Protein AF-A0A350R773-F1 (afdb_monomer)

Sequence (294 aa):
MKHREFITSISIDFSLDSTKKAGEILLEQAKRDWAERRTIIGNWVVLDQAIDDEVEHSIAGKIRTLSRATYFKLIHPVTYAVSNFLASTSMVLGMSSILFLMAPYFALEFRSLVMRSTNSFLPSAEYIVAPATTQEKEIAPEDHFRIRIPEINVDAQVIANVDASDPESYEPALQKGIAHAKGSGFPSDLDGAIPDYNSNKTMFLFAHSTDASWNVSTYNAIFYSLKDLEVGNTVEIVFWGESHWYSVKETKIVAADDVSLLQPQTEKEQVILQTCWPPGTTWKRLLVVAEKAE

Secondary structure (DSSP, 8-state):
--SHHHHHHHHHHHHHHHHHHHHHHHHHHHHHHHHHHHTT----HHHHHHHHHHHHHHHHHHHHHHHHHHIIIIIHHHHHHHHHHHHHHHHHHHHHHHHHHHHHHHHHHHHHHHHHHHHHHS------------------GGGSEEEEEGGGTEEEEEEEEE-TT-HHHHHHHHHHSEEEETT----GGGTTTSTTTTT--EEEEE--S--SSS-TTTS--TTGGGGG--TT-EEEEEETTEEEEEEEEEEEEEETT--GGGS---SS-EEEEEEEESTT--SEEEEEEEEEP-

Nearest PDB structures (foldseek):
  4g1j-assembly1_A  TM=7.321E-01  e=2.228E-12  Streptococcus agalactiae serogroup V
  2xwg-assembly3_C  TM=6.777E-01  e=5.540E-12  Actinomyces oris
  2xwg-assembly1_A  TM=6.448E-01  e=9.004E-12  Actinomyces oris
  3g66-assembly2_B  TM=6.773E-01  e=1.866E-11  Streptococcus pneumoniae
  7cg9-assembly1_A  TM=6.280E-01  e=3.885E-10  Lacticaseibacillus rhamnosus

Mean predicted aligned error: 16.85 Å

Structure (mmCIF, N/CA/C/O backbone):
data_AF-A0A350R773-F1
#
_entry.id   AF-A0A350R773-F1
#
loop_
_atom_site.group_PDB
_atom_site.id
_atom_site.type_symbol
_atom_site.label_atom_id
_atom_site.label_alt_id
_atom_site.label_comp_id
_atom_site.label_asym_id
_atom_site.label_entity_id
_atom_site.label_seq_id
_atom_site.pdbx_PDB_ins_code
_atom_site.Cartn_x
_atom_site.Cartn_y
_atom_site.Cartn_z
_atom_site.occupancy
_atom_site.B_iso_or_equiv
_atom_site.auth_seq_id
_atom_site.auth_comp_id
_atom_site.auth_asym_id
_atom_site.auth_atom_id
_atom_site.pdbx_PDB_model_num
ATOM 1 N N . MET A 1 1 ? 13.684 4.734 -39.473 1.00 40.41 1 MET A N 1
ATOM 2 C CA . MET A 1 1 ? 14.511 3.947 -40.419 1.00 40.41 1 MET A CA 1
ATOM 3 C C . MET A 1 1 ? 15.048 4.737 -41.633 1.00 40.41 1 MET A C 1
ATOM 5 O O . MET A 1 1 ? 15.678 4.117 -42.466 1.00 40.41 1 MET A O 1
ATOM 9 N N . LYS A 1 2 ? 14.895 6.076 -41.739 1.00 42.97 2 LYS A N 1
ATOM 10 C CA . LYS A 1 2 ? 15.327 6.854 -42.933 1.00 42.97 2 LYS A CA 1
ATOM 11 C C . LYS A 1 2 ? 16.528 7.807 -42.756 1.00 42.97 2 LYS A C 1
ATOM 13 O O . LYS A 1 2 ? 16.985 8.375 -43.734 1.00 42.97 2 LYS A O 1
ATOM 18 N N . HIS A 1 3 ? 17.079 7.974 -41.549 1.00 34.50 3 HIS A N 1
ATOM 19 C CA . HIS A 1 3 ? 18.180 8.933 -41.318 1.00 34.50 3 HIS A CA 1
ATOM 20 C C . HIS A 1 3 ? 19.597 8.340 -41.417 1.00 34.50 3 HIS A C 1
ATOM 22 O O . HIS A 1 3 ? 20.538 9.080 -41.690 1.00 34.50 3 HIS A O 1
ATOM 28 N N . ARG A 1 4 ? 19.769 7.018 -41.243 1.00 36.34 4 ARG A N 1
ATOM 29 C CA . ARG A 1 4 ? 21.087 6.356 -41.351 1.00 36.34 4 ARG A CA 1
ATOM 30 C C . ARG A 1 4 ? 21.563 6.189 -42.798 1.00 36.34 4 ARG A C 1
ATOM 32 O O . ARG A 1 4 ? 22.763 6.183 -43.034 1.00 36.34 4 ARG A O 1
ATOM 39 N N . GLU A 1 5 ? 20.658 6.111 -43.770 1.00 40.34 5 GLU A N 1
ATOM 40 C CA . GLU A 1 5 ? 21.043 5.986 -45.185 1.00 40.34 5 GLU A CA 1
ATOM 41 C C . GLU A 1 5 ? 21.537 7.318 -45.772 1.00 40.34 5 GLU A C 1
ATOM 43 O O . GLU A 1 5 ? 22.435 7.331 -46.608 1.00 40.34 5 GLU A O 1
ATOM 48 N N . PHE A 1 6 ? 21.044 8.450 -45.259 1.00 35.41 6 PHE A N 1
ATOM 49 C CA . PHE A 1 6 ? 21.320 9.766 -45.835 1.00 35.41 6 PHE A CA 1
ATOM 50 C C . PHE A 1 6 ? 22.771 10.232 -45.614 1.00 35.41 6 PHE A C 1
ATOM 52 O O . PHE A 1 6 ? 23.447 10.622 -46.561 1.00 35.41 6 PHE A O 1
ATOM 59 N N . ILE A 1 7 ? 23.306 10.115 -44.393 1.00 38.94 7 ILE A N 1
ATOM 60 C CA . ILE A 1 7 ? 24.675 10.579 -44.078 1.00 38.94 7 ILE A CA 1
ATOM 61 C C . ILE A 1 7 ? 25.738 9.673 -44.721 1.00 38.94 7 ILE A C 1
ATOM 63 O O . ILE A 1 7 ? 26.771 10.148 -45.200 1.00 38.94 7 ILE A O 1
ATOM 67 N N . THR A 1 8 ? 25.458 8.370 -44.787 1.00 41.19 8 THR A N 1
ATOM 68 C CA . THR A 1 8 ? 26.335 7.390 -45.439 1.00 41.19 8 THR A CA 1
ATOM 69 C C . THR A 1 8 ? 26.364 7.607 -46.955 1.00 41.19 8 THR A C 1
ATOM 71 O O . THR A 1 8 ? 27.433 7.547 -47.548 1.00 41.19 8 THR A O 1
ATOM 74 N N . SER A 1 9 ? 25.228 7.954 -47.578 1.00 40.75 9 SER A N 1
ATOM 75 C CA . SER A 1 9 ? 25.177 8.257 -49.019 1.00 40.75 9 SER A CA 1
ATOM 76 C C . SER A 1 9 ? 25.971 9.514 -49.398 1.00 40.75 9 SER A C 1
ATOM 78 O O . SER A 1 9 ? 26.791 9.464 -50.308 1.00 40.75 9 SER A O 1
ATOM 80 N N . ILE A 1 10 ? 25.840 10.602 -48.627 1.00 38.12 10 ILE A N 1
ATOM 81 C CA . ILE A 1 10 ? 26.500 11.887 -48.919 1.00 38.12 10 ILE A CA 1
ATOM 82 C C . ILE A 1 10 ? 28.029 11.784 -48.823 1.00 38.12 10 ILE A C 1
ATOM 84 O O . ILE A 1 10 ? 28.756 12.364 -49.629 1.00 38.12 10 ILE A O 1
ATOM 88 N N . SER A 1 11 ? 28.533 11.043 -47.834 1.00 41.88 11 SER A N 1
ATOM 89 C CA . SER A 1 11 ? 29.977 10.876 -47.628 1.00 41.88 11 SER A CA 1
ATOM 90 C C . SER A 1 11 ? 30.619 9.944 -48.663 1.00 41.88 11 SER A C 1
ATOM 92 O O . SER A 1 11 ? 31.758 10.178 -49.074 1.00 41.88 11 SER A O 1
ATOM 94 N N . ILE A 1 12 ? 29.880 8.934 -49.133 1.00 43.50 12 ILE A N 1
ATOM 95 C CA . ILE A 1 12 ? 30.305 8.048 -50.224 1.00 43.50 12 ILE A CA 1
ATOM 96 C C . ILE A 1 12 ? 30.310 8.799 -51.566 1.00 43.50 12 ILE A C 1
ATOM 98 O O . ILE A 1 12 ? 31.288 8.689 -52.311 1.00 43.50 12 ILE A O 1
ATOM 102 N N . ASP A 1 13 ? 29.290 9.617 -51.844 1.00 42.56 13 ASP A N 1
ATOM 103 C CA . ASP A 1 13 ? 29.177 10.374 -53.099 1.00 42.56 13 ASP A CA 1
ATOM 104 C C . ASP A 1 13 ? 30.304 11.404 -53.273 1.00 42.56 13 ASP A C 1
ATOM 106 O O . ASP A 1 13 ? 30.911 11.484 -54.342 1.00 42.56 13 ASP A O 1
ATOM 110 N N . PHE A 1 14 ? 30.674 12.133 -52.215 1.00 41.72 14 PHE A N 1
ATOM 111 C CA . PHE A 1 14 ? 31.756 13.126 -52.284 1.00 41.72 14 PHE A CA 1
ATOM 112 C C . PHE A 1 14 ? 33.142 12.493 -52.546 1.00 41.72 14 PHE A C 1
ATOM 114 O O . PHE A 1 14 ? 33.995 13.047 -53.250 1.00 41.72 14 PHE A O 1
ATOM 121 N N . SER A 1 15 ? 33.384 11.296 -52.003 1.00 48.69 15 SER A N 1
ATOM 122 C CA . SER A 1 15 ? 34.645 10.570 -52.204 1.00 48.69 15 SER A CA 1
ATOM 123 C C . SER A 1 15 ? 34.7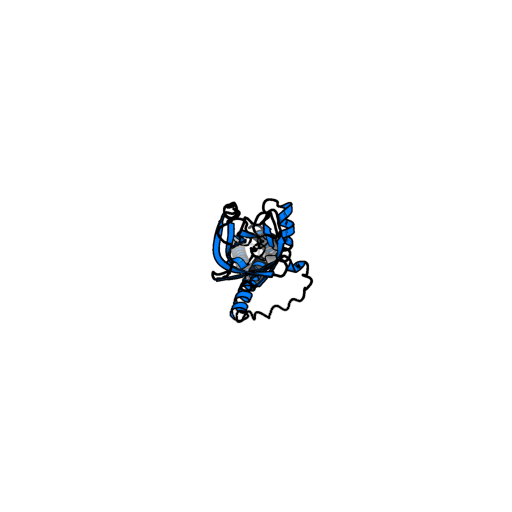25 9.898 -53.583 1.00 48.69 15 SER A C 1
ATOM 125 O O . SER A 1 15 ? 35.797 9.856 -54.196 1.00 48.69 15 SER A O 1
ATOM 127 N N . LEU A 1 16 ? 33.599 9.415 -54.111 1.00 47.62 16 LEU A N 1
ATOM 128 C CA . LEU A 1 16 ? 33.519 8.897 -55.478 1.00 47.62 16 LEU A CA 1
ATOM 129 C C . LEU A 1 16 ? 33.725 10.004 -56.516 1.00 47.62 16 LEU A C 1
ATOM 131 O O . LEU A 1 16 ? 34.439 9.786 -57.492 1.00 47.62 16 LEU A O 1
ATOM 135 N N . ASP A 1 17 ? 33.177 11.198 -56.288 1.00 51.19 17 ASP A N 1
ATOM 136 C CA . ASP A 1 17 ? 33.313 12.324 -57.218 1.00 51.19 17 ASP A CA 1
ATOM 137 C C . ASP A 1 17 ? 34.765 12.825 -57.316 1.00 51.19 17 ASP A C 1
ATOM 139 O O . ASP A 1 17 ? 35.315 12.991 -58.406 1.00 51.19 17 ASP A O 1
ATOM 143 N N . SER A 1 18 ? 35.456 12.952 -56.180 1.00 53.31 18 SER A N 1
ATOM 144 C CA . SER A 1 18 ? 36.872 13.354 -56.152 1.00 53.31 18 SER A CA 1
ATOM 145 C C . SER A 1 18 ? 37.811 12.324 -56.795 1.00 53.31 18 SER A C 1
ATOM 147 O O . SER A 1 18 ? 38.741 12.697 -57.516 1.00 53.31 18 SER A O 1
ATOM 149 N N . THR A 1 19 ? 37.561 11.027 -56.598 1.00 53.84 19 THR A N 1
ATOM 150 C CA . THR A 1 19 ? 38.359 9.957 -57.227 1.00 53.84 19 THR A CA 1
ATOM 151 C C . THR A 1 19 ? 38.072 9.811 -58.719 1.00 53.84 19 THR A C 1
ATOM 153 O O . THR A 1 19 ? 39.001 9.588 -59.499 1.00 53.84 19 THR A O 1
ATOM 156 N N . LYS A 1 20 ? 36.819 10.007 -59.140 1.00 56.62 20 LYS A N 1
ATOM 157 C CA . LYS A 1 20 ? 36.434 10.050 -60.553 1.00 56.62 20 LYS A CA 1
ATOM 158 C C . LYS A 1 20 ? 37.099 11.226 -61.269 1.00 56.62 20 LYS A C 1
ATOM 160 O O . LYS A 1 20 ? 37.720 11.024 -62.308 1.00 56.62 20 LYS A O 1
ATOM 165 N N . LYS A 1 21 ? 37.091 12.410 -60.650 1.00 62.25 21 LYS A N 1
ATOM 166 C CA . LYS A 1 21 ? 37.745 13.617 -61.172 1.00 62.25 21 LYS A CA 1
ATOM 167 C C . LYS A 1 21 ? 39.266 13.465 -61.284 1.00 62.25 21 LYS A C 1
ATOM 169 O O . LYS A 1 21 ? 39.854 13.887 -62.274 1.00 62.25 21 LYS A O 1
ATOM 174 N N . ALA A 1 22 ? 39.911 12.808 -60.316 1.00 56.56 22 ALA A N 1
ATOM 175 C CA . ALA A 1 22 ? 41.338 12.482 -60.400 1.00 56.56 22 ALA A CA 1
ATOM 176 C C . ALA A 1 22 ? 41.647 11.470 -61.524 1.00 56.56 22 ALA A C 1
ATOM 178 O O . ALA A 1 22 ? 42.646 11.615 -62.228 1.00 56.56 22 ALA A O 1
ATOM 179 N N . GLY A 1 23 ? 40.777 10.474 -61.726 1.00 57.28 23 GLY A N 1
ATOM 180 C CA . GLY A 1 23 ? 40.882 9.518 -62.830 1.00 57.28 23 GLY A CA 1
ATOM 181 C C . GLY A 1 23 ? 40.717 10.169 -64.206 1.00 57.28 23 GLY A C 1
ATOM 182 O O . GLY A 1 23 ? 41.492 9.872 -65.112 1.00 57.28 23 GLY A O 1
ATOM 183 N N . GLU A 1 24 ? 39.767 11.095 -64.347 1.00 64.38 24 GLU A N 1
ATOM 184 C CA . GLU A 1 24 ? 39.548 11.868 -65.578 1.00 64.38 24 GLU A CA 1
ATOM 185 C C . GLU A 1 24 ? 40.757 12.753 -65.917 1.00 64.38 24 GLU A C 1
ATOM 187 O O . GLU A 1 24 ? 41.192 12.776 -67.065 1.00 64.38 24 GLU A O 1
ATOM 192 N N . ILE A 1 25 ? 41.375 13.406 -64.925 1.00 67.25 25 ILE A N 1
ATOM 193 C CA . ILE A 1 25 ? 42.585 14.222 -65.138 1.00 67.25 25 ILE A CA 1
ATOM 194 C C . ILE A 1 25 ? 43.756 13.367 -65.639 1.00 67.25 25 ILE A C 1
ATOM 196 O O . ILE A 1 25 ? 44.439 13.759 -66.585 1.00 67.25 25 ILE A O 1
ATOM 200 N N . LEU A 1 26 ? 43.981 12.196 -65.036 1.00 59.31 26 LEU A N 1
ATOM 201 C CA . LEU A 1 26 ? 45.055 11.285 -65.442 1.00 59.31 26 LEU A CA 1
ATOM 202 C C . LEU A 1 26 ? 44.810 10.683 -66.829 1.00 59.31 26 LEU A C 1
ATOM 204 O O . LEU A 1 26 ? 45.755 10.535 -67.601 1.00 59.31 26 LEU A O 1
ATOM 208 N N . LEU A 1 27 ? 43.554 10.375 -67.161 1.00 59.16 27 LEU A N 1
ATOM 209 C CA . LEU A 1 27 ? 43.170 9.894 -68.486 1.00 59.16 27 LEU A CA 1
ATOM 210 C C . LEU A 1 27 ? 43.405 10.969 -69.554 1.00 59.16 27 LEU A C 1
ATOM 212 O O . LEU A 1 27 ? 43.992 10.684 -70.594 1.00 59.16 27 LEU A O 1
ATOM 216 N N . GLU A 1 28 ? 43.012 12.213 -69.284 1.00 66.94 28 GLU A N 1
ATOM 217 C CA . GLU A 1 28 ? 43.247 13.333 -70.198 1.00 66.94 28 GLU A CA 1
ATOM 218 C C . GLU A 1 28 ? 44.736 13.670 -70.342 1.00 66.94 28 GLU A C 1
ATOM 220 O O . GLU A 1 28 ? 45.184 14.076 -71.412 1.00 66.94 28 GLU A O 1
ATOM 225 N N . GLN A 1 29 ? 45.538 13.461 -69.298 1.00 66.50 29 GLN A N 1
ATOM 226 C CA . GLN A 1 29 ? 46.987 13.634 -69.370 1.00 66.50 29 GLN A CA 1
ATOM 227 C C . GLN A 1 29 ? 47.659 12.515 -70.176 1.00 66.50 29 GLN A C 1
ATOM 229 O O . GLN A 1 29 ? 48.486 12.805 -71.035 1.00 66.50 29 GLN A O 1
ATOM 234 N N . ALA A 1 30 ? 47.225 11.265 -69.997 1.00 59.97 30 ALA A N 1
ATOM 235 C CA . ALA A 1 30 ? 47.687 10.140 -70.805 1.00 59.97 30 ALA A CA 1
ATOM 236 C C . ALA A 1 30 ? 47.327 10.307 -72.292 1.00 59.97 30 ALA A C 1
ATOM 238 O O . ALA A 1 30 ? 48.174 10.067 -73.147 1.00 59.97 30 ALA A O 1
ATOM 239 N N . LYS A 1 31 ? 46.111 10.780 -72.610 1.00 60.72 31 LYS A N 1
ATOM 240 C CA . LYS A 1 31 ? 45.693 11.088 -73.990 1.00 60.72 31 LYS A CA 1
ATOM 241 C C . LYS A 1 31 ? 46.549 12.186 -74.627 1.00 60.72 31 LYS A C 1
ATOM 243 O O . LYS A 1 31 ? 46.895 12.075 -75.801 1.00 60.72 31 LYS A O 1
ATOM 248 N N . ARG A 1 32 ? 46.914 13.226 -73.865 1.00 64.00 32 ARG A N 1
ATOM 249 C CA . ARG A 1 32 ? 47.799 14.307 -74.340 1.00 64.00 32 ARG A CA 1
ATOM 250 C C . ARG A 1 32 ? 49.217 13.810 -74.628 1.00 64.00 32 ARG A C 1
ATOM 252 O O . ARG A 1 32 ? 49.715 14.059 -75.723 1.00 64.00 32 ARG A O 1
ATOM 259 N N . ASP A 1 33 ? 49.814 13.049 -73.712 1.00 62.12 33 ASP A N 1
ATOM 260 C CA . ASP A 1 33 ? 51.155 12.471 -73.894 1.00 62.12 33 ASP A CA 1
ATOM 261 C C . ASP A 1 33 ? 51.209 11.504 -75.092 1.00 62.12 33 ASP A C 1
ATOM 263 O O . ASP A 1 33 ? 52.222 11.398 -75.789 1.00 62.12 33 ASP A O 1
ATOM 267 N N . TRP A 1 34 ? 50.108 10.796 -75.359 1.00 55.44 34 TRP A N 1
ATOM 268 C CA . TRP A 1 34 ? 49.991 9.899 -76.510 1.00 55.44 34 TRP A CA 1
ATOM 269 C C . TRP A 1 34 ? 49.808 10.663 -77.829 1.00 55.44 34 TRP A C 1
ATOM 271 O O . TRP A 1 34 ? 50.430 10.318 -78.833 1.00 55.44 34 TRP A O 1
ATOM 281 N N . ALA A 1 35 ? 49.023 11.745 -77.831 1.00 57.62 35 ALA A N 1
ATOM 282 C CA . ALA A 1 35 ? 48.864 12.625 -78.989 1.00 57.62 35 ALA A CA 1
ATOM 283 C C . ALA A 1 35 ? 50.181 13.323 -79.387 1.00 57.62 35 ALA A C 1
ATOM 285 O O . ALA A 1 35 ? 50.456 13.466 -80.578 1.00 57.62 35 ALA A O 1
ATOM 286 N N . GLU A 1 36 ? 51.031 13.685 -78.419 1.00 56.66 36 GLU A N 1
ATOM 287 C CA . GLU A 1 36 ? 52.382 14.208 -78.684 1.00 56.66 36 GLU A CA 1
ATOM 288 C C . GLU A 1 36 ? 53.316 13.171 -79.326 1.00 56.66 36 GLU A C 1
ATOM 290 O O . GLU A 1 36 ? 54.194 13.534 -80.104 1.00 56.66 36 GLU A O 1
ATOM 295 N N . ARG A 1 37 ? 53.121 11.872 -79.065 1.00 52.47 37 ARG A N 1
ATOM 296 C CA . ARG A 1 37 ? 53.905 10.800 -79.706 1.00 52.47 37 ARG A CA 1
ATOM 297 C C . ARG A 1 37 ? 53.446 10.483 -81.137 1.00 52.47 37 ARG A C 1
ATOM 299 O O . ARG A 1 37 ? 54.242 9.945 -81.908 1.00 52.47 37 ARG A O 1
ATOM 306 N N . ARG A 1 38 ? 52.213 10.850 -81.525 1.00 48.12 38 ARG A N 1
ATOM 307 C CA . ARG A 1 38 ? 51.661 10.652 -82.886 1.00 48.12 38 ARG A CA 1
ATOM 308 C C . ARG A 1 38 ? 52.278 11.560 -83.948 1.00 48.12 38 ARG A C 1
ATOM 310 O O . ARG A 1 38 ? 52.251 11.213 -85.125 1.00 48.12 38 ARG A O 1
ATOM 317 N N . THR A 1 39 ? 52.850 12.705 -83.579 1.00 48.62 39 THR A N 1
ATOM 318 C CA . THR A 1 39 ? 53.413 13.660 -84.554 1.00 48.62 39 THR A CA 1
ATOM 319 C C . THR A 1 39 ? 54.727 13.197 -85.193 1.00 48.62 39 THR A C 1
ATOM 321 O O . THR A 1 39 ? 55.209 13.858 -86.110 1.00 48.62 39 THR A O 1
ATOM 324 N N . ILE A 1 40 ? 55.295 12.057 -84.773 1.00 50.31 40 ILE A N 1
ATOM 325 C CA . ILE A 1 40 ? 56.621 11.602 -85.224 1.00 50.31 40 ILE A CA 1
ATOM 326 C C . ILE A 1 40 ? 56.574 10.468 -86.270 1.00 50.31 40 ILE A C 1
ATOM 328 O O . ILE A 1 40 ? 57.577 10.250 -86.945 1.00 50.31 40 ILE A O 1
ATOM 332 N N . ILE A 1 41 ? 55.457 9.763 -86.500 1.00 43.97 41 ILE A N 1
ATOM 333 C CA . ILE A 1 41 ? 55.452 8.622 -87.443 1.00 43.97 41 ILE A CA 1
ATOM 334 C C . ILE A 1 41 ? 54.160 8.586 -88.265 1.00 43.97 41 ILE A C 1
ATOM 336 O O . ILE A 1 41 ? 53.074 8.349 -87.747 1.00 43.97 41 ILE A O 1
ATOM 340 N N . GLY A 1 42 ? 54.285 8.827 -89.571 1.00 44.66 42 GLY A N 1
ATOM 341 C CA . GLY A 1 42 ? 53.170 8.814 -90.511 1.00 44.66 42 GLY A CA 1
ATOM 342 C C . GLY A 1 42 ? 52.751 7.407 -90.953 1.00 44.66 42 GLY A C 1
ATOM 343 O O . GLY A 1 42 ? 53.587 6.590 -91.331 1.00 44.66 42 GLY A O 1
ATOM 344 N N . ASN A 1 43 ? 51.428 7.232 -91.032 1.00 46.72 43 ASN A N 1
ATOM 345 C CA . ASN A 1 43 ? 50.681 6.275 -91.860 1.00 46.72 43 ASN A CA 1
ATOM 346 C C . ASN A 1 43 ? 50.460 4.835 -91.332 1.00 46.72 43 ASN A C 1
ATOM 348 O O . ASN A 1 43 ? 50.965 3.893 -91.928 1.00 46.72 43 ASN A O 1
ATOM 352 N N . TRP A 1 44 ? 49.604 4.659 -90.307 1.00 43.59 44 TRP A N 1
ATOM 353 C CA . TRP A 1 44 ? 48.931 3.382 -89.960 1.00 43.59 44 TRP A CA 1
ATOM 354 C C . TRP A 1 44 ? 47.587 3.606 -89.225 1.00 43.59 44 TRP A C 1
ATOM 356 O O . TRP A 1 44 ? 47.489 3.365 -88.034 1.00 43.59 44 TRP A O 1
ATOM 366 N N . VAL A 1 45 ? 46.519 4.043 -89.904 1.00 48.56 45 VAL A N 1
ATOM 367 C CA . VAL A 1 45 ? 45.238 4.406 -89.236 1.00 48.56 45 VAL A CA 1
ATOM 368 C C . VAL A 1 45 ? 44.460 3.203 -88.658 1.00 48.56 45 VAL A C 1
ATOM 370 O O . VAL A 1 45 ? 43.722 3.360 -87.695 1.00 48.56 45 VAL A O 1
ATOM 373 N N . VAL A 1 46 ? 44.628 1.987 -89.194 1.00 47.00 46 VAL A N 1
ATOM 374 C CA . VAL A 1 46 ? 43.831 0.809 -88.770 1.00 47.00 46 VAL A CA 1
ATOM 375 C C . VAL A 1 46 ? 44.491 0.009 -87.637 1.00 47.00 46 VAL A C 1
ATOM 377 O O . VAL A 1 46 ? 43.795 -0.589 -86.823 1.00 47.00 46 VAL A O 1
ATOM 380 N N . LEU A 1 47 ? 45.827 0.017 -87.547 1.00 43.34 47 LEU A N 1
ATOM 381 C CA . LEU A 1 47 ? 46.549 -0.614 -86.433 1.00 43.34 47 LEU A CA 1
ATOM 382 C C . LEU A 1 47 ? 46.448 0.239 -85.153 1.00 43.34 47 LEU A C 1
ATOM 384 O O . LEU A 1 47 ? 46.423 -0.304 -84.055 1.00 43.34 47 LEU A O 1
ATOM 388 N N . ASP A 1 48 ? 46.339 1.562 -85.318 1.00 46.97 48 ASP A N 1
ATOM 389 C CA . ASP A 1 48 ? 46.241 2.559 -84.243 1.00 46.97 48 ASP A CA 1
ATOM 390 C C . ASP A 1 48 ? 44.945 2.406 -83.437 1.00 46.97 48 ASP A C 1
ATOM 392 O O . ASP A 1 48 ? 44.963 2.435 -82.215 1.00 46.97 48 ASP A O 1
ATOM 396 N N . GLN A 1 49 ? 43.827 2.127 -84.114 1.00 52.50 49 GLN A N 1
ATOM 397 C CA . GLN A 1 49 ? 42.514 2.009 -83.476 1.00 52.50 49 GLN A CA 1
ATOM 398 C C . GLN A 1 49 ? 42.407 0.769 -82.570 1.00 52.50 49 GLN A C 1
ATOM 400 O O . GLN A 1 49 ? 41.859 0.843 -81.476 1.00 52.50 49 GLN A O 1
ATOM 405 N N . ALA A 1 50 ? 42.999 -0.356 -82.985 1.00 50.88 50 ALA A N 1
ATOM 406 C CA . ALA A 1 50 ? 43.034 -1.577 -82.178 1.00 50.88 50 ALA A CA 1
ATOM 407 C C . ALA A 1 50 ? 43.988 -1.466 -80.973 1.00 50.88 50 ALA A C 1
ATOM 409 O O . ALA A 1 50 ? 43.709 -2.024 -79.913 1.00 50.88 50 ALA A O 1
ATOM 410 N N . ILE A 1 51 ? 45.101 -0.738 -81.125 1.00 52.62 51 ILE A N 1
ATOM 411 C CA . ILE A 1 51 ? 46.066 -0.490 -80.045 1.00 52.62 51 ILE A CA 1
ATOM 412 C C . ILE A 1 51 ? 45.497 0.520 -79.040 1.00 52.62 51 ILE A C 1
ATOM 414 O O . ILE A 1 51 ? 45.626 0.298 -77.836 1.00 52.62 51 ILE A O 1
ATOM 418 N N . ASP A 1 52 ? 44.832 1.582 -79.507 1.00 56.84 52 ASP A N 1
ATOM 419 C CA . ASP A 1 52 ? 44.144 2.555 -78.651 1.00 56.84 52 ASP A CA 1
ATOM 420 C C . ASP A 1 52 ? 43.045 1.869 -77.816 1.00 56.84 52 ASP A C 1
ATOM 422 O O . ASP A 1 52 ? 43.004 2.064 -76.600 1.00 56.84 52 ASP A O 1
ATOM 426 N N . ASP A 1 53 ? 42.234 0.986 -78.414 1.00 60.03 53 ASP A N 1
ATOM 427 C CA . ASP A 1 53 ? 41.186 0.236 -77.702 1.00 60.03 53 ASP A CA 1
ATOM 428 C C . ASP A 1 53 ? 41.763 -0.735 -76.648 1.00 60.03 53 ASP A C 1
ATOM 430 O O . ASP A 1 53 ? 41.241 -0.845 -75.533 1.00 60.03 53 ASP A O 1
ATOM 434 N N . GLU A 1 54 ? 42.860 -1.437 -76.955 1.00 61.16 54 GLU A N 1
ATOM 435 C CA . GLU A 1 54 ? 43.517 -2.363 -76.019 1.00 61.16 54 GLU A CA 1
ATOM 436 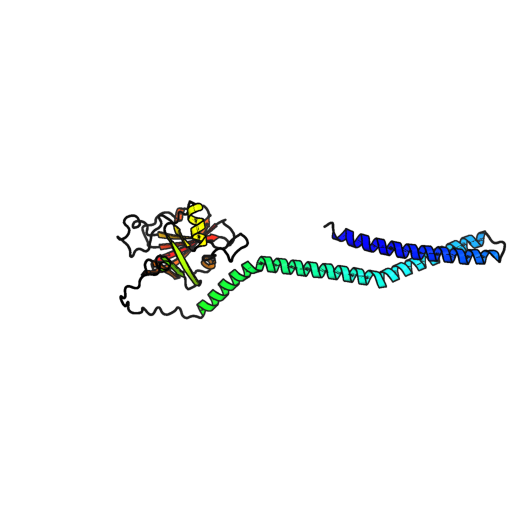C C . GLU A 1 54 ? 44.193 -1.616 -74.854 1.00 61.16 54 GLU A C 1
ATOM 438 O O . GLU A 1 54 ? 44.103 -2.025 -73.686 1.00 61.16 54 GLU A O 1
ATOM 443 N N . VAL A 1 55 ? 44.826 -0.479 -75.151 1.00 58.50 55 VAL A N 1
ATOM 444 C CA . VAL A 1 55 ? 45.441 0.406 -74.158 1.00 58.50 55 VAL A CA 1
ATOM 445 C C . VAL A 1 55 ? 44.368 1.047 -73.277 1.00 58.50 55 VAL A C 1
ATOM 447 O O . VAL A 1 55 ? 44.513 1.032 -72.051 1.00 58.50 55 VAL A O 1
ATOM 450 N N . GLU A 1 56 ? 43.265 1.534 -73.846 1.00 58.88 56 GLU A N 1
ATOM 451 C CA . GLU A 1 56 ? 42.155 2.122 -73.094 1.00 58.88 56 GLU A CA 1
ATOM 452 C C . GLU A 1 56 ? 41.464 1.074 -72.207 1.00 58.88 56 GLU A C 1
ATOM 454 O O . GLU A 1 56 ? 41.213 1.337 -71.026 1.00 58.88 56 GLU A O 1
ATOM 459 N N . HIS A 1 57 ? 41.261 -0.155 -72.698 1.00 65.19 57 HIS A N 1
ATOM 460 C CA . HIS A 1 57 ? 40.705 -1.252 -71.899 1.00 65.19 57 HIS A CA 1
ATOM 461 C C . HIS A 1 57 ? 41.633 -1.668 -70.743 1.00 65.19 57 HIS A C 1
ATOM 463 O O . HIS A 1 57 ? 41.178 -1.893 -69.615 1.00 65.19 57 HIS A O 1
ATOM 469 N N . SER A 1 58 ? 42.947 -1.717 -70.984 1.00 67.62 58 SER A N 1
ATOM 470 C CA . SER A 1 58 ? 43.967 -2.034 -69.974 1.00 67.62 58 SER A CA 1
ATOM 471 C C . SER A 1 58 ? 44.086 -0.944 -68.905 1.00 67.62 58 SER A C 1
ATOM 473 O O . SER A 1 58 ? 44.132 -1.236 -67.703 1.00 67.62 58 SER A O 1
ATOM 475 N N . ILE A 1 59 ? 44.071 0.326 -69.318 1.00 58.25 59 ILE A N 1
ATOM 476 C CA . ILE A 1 59 ? 44.087 1.483 -68.418 1.00 58.25 59 ILE A CA 1
ATOM 477 C C . ILE A 1 59 ? 42.791 1.530 -67.604 1.00 58.25 59 ILE A C 1
ATOM 479 O O . ILE A 1 59 ? 42.852 1.642 -66.379 1.00 58.25 59 ILE A O 1
ATOM 483 N N . ALA A 1 60 ? 41.627 1.350 -68.232 1.00 59.16 60 ALA A N 1
ATOM 484 C CA . ALA A 1 60 ? 40.342 1.299 -67.540 1.00 59.16 60 ALA A CA 1
ATOM 485 C C . ALA A 1 60 ? 40.278 0.138 -66.530 1.00 59.16 60 ALA A C 1
ATOM 487 O O . ALA A 1 60 ? 39.797 0.316 -65.406 1.00 59.16 60 ALA A O 1
ATOM 488 N N . GLY A 1 61 ? 40.814 -1.035 -66.882 1.00 63.25 61 GLY A N 1
ATOM 489 C CA . GLY A 1 61 ? 40.961 -2.174 -65.975 1.00 63.25 61 GLY A CA 1
ATOM 490 C C . GLY A 1 61 ? 41.854 -1.852 -64.774 1.00 63.25 61 GLY A C 1
ATOM 491 O O . GLY A 1 61 ? 41.444 -2.045 -63.626 1.00 63.25 61 GLY A O 1
ATOM 492 N N . LYS A 1 62 ? 43.039 -1.275 -65.011 1.00 54.97 62 LYS A N 1
ATOM 493 C CA . LYS A 1 62 ? 43.968 -0.861 -63.947 1.00 54.97 62 LYS A CA 1
ATOM 494 C C . LYS A 1 62 ? 43.368 0.215 -63.044 1.00 54.97 62 LYS A C 1
ATOM 496 O O . LYS A 1 62 ? 43.429 0.058 -61.827 1.00 54.97 62 LYS A O 1
ATOM 501 N N . ILE A 1 63 ? 42.708 1.232 -63.596 1.00 57.69 63 ILE A N 1
ATOM 502 C CA . ILE A 1 63 ? 42.009 2.279 -62.832 1.00 57.69 63 ILE A CA 1
ATOM 503 C C . ILE A 1 63 ? 40.898 1.671 -61.967 1.00 57.69 63 ILE A C 1
ATOM 505 O O . ILE A 1 63 ? 40.799 2.011 -60.791 1.00 57.69 63 ILE A O 1
ATOM 509 N N . ARG A 1 64 ? 40.112 0.718 -62.489 1.00 57.25 64 ARG A N 1
ATOM 510 C CA . ARG A 1 64 ? 39.084 -0.002 -61.709 1.00 57.25 64 ARG A CA 1
ATOM 511 C C . ARG A 1 64 ? 39.677 -0.854 -60.583 1.00 57.25 64 ARG A C 1
ATOM 513 O O . ARG A 1 64 ? 39.097 -0.941 -59.501 1.00 57.25 64 ARG A O 1
ATOM 520 N N . THR A 1 65 ? 40.823 -1.496 -60.810 1.00 60.59 65 THR A N 1
ATOM 521 C CA . THR A 1 65 ? 41.504 -2.272 -59.758 1.00 60.59 65 THR A CA 1
ATOM 522 C C . THR A 1 65 ? 42.153 -1.377 -58.703 1.00 60.59 65 THR A C 1
ATOM 524 O O . THR A 1 65 ? 42.052 -1.675 -57.514 1.00 60.59 65 THR A O 1
ATOM 527 N N . LEU A 1 66 ? 42.742 -0.249 -59.109 1.00 59.78 66 LEU A N 1
ATOM 528 C CA . LEU A 1 66 ? 43.315 0.754 -58.215 1.00 59.78 66 LEU A CA 1
ATOM 529 C C . LEU A 1 66 ? 42.228 1.463 -57.408 1.00 59.78 66 LEU A C 1
ATOM 531 O O . LEU A 1 66 ? 42.403 1.644 -56.210 1.00 59.78 66 LEU A O 1
ATOM 535 N N . SER A 1 67 ? 41.080 1.795 -58.003 1.00 63.66 67 SER A N 1
ATOM 536 C CA . SER A 1 67 ? 39.960 2.399 -57.275 1.00 63.66 67 SER A CA 1
ATOM 537 C C . SER A 1 67 ? 39.364 1.435 -56.247 1.00 63.66 67 SER A C 1
ATOM 539 O O . SER A 1 67 ? 39.126 1.834 -55.110 1.00 63.66 67 SER A O 1
ATOM 541 N N . ARG A 1 68 ? 39.232 0.141 -56.580 1.00 63.31 68 ARG A N 1
ATOM 542 C CA . ARG A 1 68 ? 38.856 -0.908 -55.615 1.00 63.31 68 ARG A CA 1
ATOM 543 C C . ARG A 1 68 ? 39.892 -1.081 -54.505 1.00 63.31 68 ARG A C 1
ATOM 545 O O . ARG A 1 68 ? 39.514 -1.165 -53.340 1.00 63.31 68 ARG A O 1
ATOM 552 N N . ALA A 1 69 ? 41.180 -1.118 -54.837 1.00 66.81 69 ALA A N 1
ATOM 553 C CA . ALA A 1 69 ? 42.249 -1.257 -53.851 1.00 66.81 69 ALA A CA 1
ATOM 554 C C . ALA A 1 69 ? 42.319 -0.043 -52.909 1.00 66.81 69 ALA A C 1
ATOM 556 O O . ALA A 1 69 ? 42.465 -0.214 -51.702 1.00 66.81 69 ALA A O 1
ATOM 557 N N . THR A 1 70 ? 42.157 1.168 -53.442 1.00 65.38 70 THR A N 1
ATOM 558 C CA . THR A 1 70 ? 42.092 2.418 -52.673 1.00 65.38 70 THR A CA 1
ATOM 559 C C . THR A 1 70 ? 40.847 2.455 -51.790 1.00 65.38 70 THR A C 1
ATOM 561 O O . THR A 1 70 ? 40.956 2.757 -50.605 1.00 65.38 70 THR A O 1
ATOM 564 N N . TYR A 1 71 ? 39.682 2.055 -52.307 1.00 65.88 71 TYR A N 1
ATOM 565 C CA . TYR A 1 71 ? 38.457 1.941 -51.515 1.00 65.88 71 TYR A CA 1
ATOM 566 C C . TYR A 1 71 ? 38.630 0.976 -50.335 1.00 65.88 71 TYR A C 1
ATOM 568 O O . TYR A 1 71 ? 38.361 1.344 -49.194 1.00 65.88 71 TYR A O 1
ATOM 576 N N . PHE A 1 72 ? 39.156 -0.228 -50.576 1.00 67.12 72 PHE A N 1
ATOM 577 C CA . PHE A 1 72 ? 39.371 -1.215 -49.515 1.00 67.12 72 PHE A CA 1
ATOM 578 C C . PHE A 1 72 ? 40.463 -0.817 -48.515 1.00 67.12 72 PHE A C 1
ATOM 580 O O . PHE A 1 72 ? 40.337 -1.128 -47.333 1.00 67.12 72 PHE A O 1
ATOM 587 N N . LYS A 1 73 ? 41.527 -0.133 -48.952 1.00 68.62 73 LYS A N 1
ATOM 588 C CA . LYS A 1 73 ? 42.638 0.250 -48.065 1.00 68.62 73 LYS A CA 1
ATOM 589 C C . LYS A 1 73 ? 42.385 1.531 -47.273 1.00 68.62 73 LYS A C 1
ATOM 591 O O . LYS A 1 73 ? 42.886 1.632 -46.161 1.00 68.62 73 LYS A O 1
ATOM 596 N N . LEU A 1 74 ? 41.654 2.498 -47.827 1.00 70.31 74 LEU A N 1
ATOM 597 C CA . LEU A 1 74 ? 41.491 3.826 -47.218 1.00 70.31 74 LEU A CA 1
ATOM 598 C C . LEU A 1 74 ? 40.058 4.111 -46.761 1.00 70.31 74 LEU A C 1
ATOM 600 O O . LEU A 1 74 ? 39.865 4.607 -45.657 1.00 70.31 74 LEU A O 1
ATOM 604 N N . ILE A 1 75 ? 39.047 3.777 -47.563 1.00 73.25 75 ILE A N 1
ATOM 605 C CA . ILE A 1 75 ? 37.653 4.168 -47.287 1.00 73.25 75 ILE A CA 1
ATOM 606 C C . ILE A 1 75 ? 36.954 3.130 -46.402 1.00 73.25 75 ILE A C 1
ATOM 608 O O . ILE A 1 75 ? 36.259 3.484 -45.450 1.00 73.25 75 ILE A O 1
ATOM 612 N N . HIS A 1 76 ? 37.174 1.840 -46.661 1.00 79.69 76 HIS A N 1
ATOM 613 C CA . HIS A 1 76 ? 36.598 0.745 -45.884 1.00 79.69 76 HIS A CA 1
ATOM 614 C C . HIS A 1 76 ? 36.961 0.781 -44.384 1.00 79.69 76 HIS A C 1
ATOM 616 O O . HIS A 1 76 ? 36.045 0.668 -43.573 1.00 79.69 76 HIS A O 1
ATOM 622 N N . PRO A 1 77 ? 38.227 0.975 -43.948 1.00 85.25 77 PRO A N 1
ATOM 623 C CA . PRO A 1 77 ? 38.528 1.034 -42.515 1.00 85.25 77 PRO A CA 1
ATOM 624 C C . PRO A 1 77 ? 37.897 2.252 -41.830 1.00 85.25 77 PRO A C 1
ATOM 626 O O . PRO A 1 77 ? 37.442 2.136 -40.697 1.00 85.25 77 PRO A O 1
ATOM 629 N N . VAL A 1 78 ? 37.814 3.398 -42.516 1.00 80.19 78 VAL A N 1
ATOM 630 C CA . VAL A 1 78 ? 37.209 4.624 -41.971 1.00 80.19 78 VAL A CA 1
ATOM 631 C C . VAL A 1 78 ? 35.694 4.478 -41.848 1.00 80.19 78 VAL A C 1
ATOM 633 O O . VAL A 1 78 ? 35.137 4.734 -40.785 1.00 80.19 78 VAL A O 1
ATOM 636 N N . THR A 1 79 ? 35.021 4.017 -42.903 1.00 76.06 79 THR A N 1
ATOM 637 C CA . THR A 1 79 ? 33.566 3.780 -42.884 1.00 76.06 79 THR A CA 1
ATOM 638 C C . THR A 1 79 ? 33.182 2.712 -41.862 1.00 76.06 79 THR A C 1
ATOM 640 O O . THR A 1 79 ? 32.222 2.897 -41.115 1.00 76.06 79 THR A O 1
ATOM 643 N N . TYR A 1 80 ? 33.975 1.643 -41.751 1.00 83.38 80 TYR A N 1
ATOM 644 C CA . TYR A 1 80 ? 33.818 0.628 -40.714 1.00 83.38 80 TYR A CA 1
ATOM 645 C C . TYR A 1 80 ? 34.009 1.207 -39.304 1.00 83.38 80 TYR A C 1
ATOM 647 O O . TYR A 1 80 ? 33.167 0.984 -38.435 1.00 83.38 80 TYR A O 1
ATOM 655 N N . ALA A 1 81 ? 35.060 2.003 -39.077 1.00 86.69 81 ALA A N 1
ATOM 656 C CA . ALA A 1 81 ? 35.317 2.638 -37.784 1.00 86.69 81 ALA A CA 1
ATOM 657 C C . ALA A 1 81 ? 34.193 3.604 -37.375 1.00 86.69 81 ALA A C 1
ATOM 659 O O . ALA A 1 81 ? 33.718 3.547 -36.241 1.00 86.69 81 ALA A O 1
ATOM 660 N N . VAL A 1 82 ? 33.715 4.441 -38.301 1.00 87.50 82 VAL A N 1
ATOM 661 C CA . VAL A 1 82 ? 32.599 5.370 -38.061 1.00 87.50 82 VAL A CA 1
ATOM 662 C C . VAL A 1 82 ? 31.303 4.607 -37.784 1.00 87.50 82 VAL A C 1
ATOM 664 O O . VAL A 1 82 ? 30.604 4.918 -36.822 1.00 87.50 82 VAL A O 1
ATOM 667 N N . SER A 1 83 ? 30.992 3.576 -38.576 1.00 84.56 83 SER A N 1
ATOM 668 C CA . SER A 1 83 ? 29.806 2.739 -38.362 1.00 84.56 83 SER A CA 1
ATOM 669 C C . SER A 1 83 ? 29.835 2.059 -36.992 1.00 84.56 83 SER A C 1
ATOM 671 O O . SER A 1 83 ? 28.840 2.099 -36.265 1.00 84.56 83 SER A O 1
ATOM 673 N N . ASN A 1 84 ? 30.982 1.494 -36.606 1.00 89.12 84 ASN A N 1
ATOM 674 C CA . ASN A 1 84 ? 31.155 0.852 -35.306 1.00 89.12 84 ASN A CA 1
ATOM 675 C C . ASN A 1 84 ? 31.050 1.844 -34.151 1.00 89.12 84 ASN A C 1
ATOM 677 O O . ASN A 1 84 ? 30.411 1.527 -33.152 1.00 89.12 84 ASN A O 1
ATOM 681 N N . PHE A 1 85 ? 31.612 3.046 -34.291 1.00 92.50 85 PHE A N 1
ATOM 682 C CA . PHE A 1 85 ? 31.477 4.103 -33.292 1.00 92.50 85 PHE A CA 1
ATOM 683 C C . PHE A 1 85 ? 30.015 4.542 -33.123 1.00 92.50 85 PHE A C 1
ATOM 685 O O . PHE A 1 85 ? 29.513 4.646 -32.006 1.00 92.50 85 PHE A O 1
ATOM 692 N N . LEU A 1 86 ? 29.287 4.743 -34.224 1.00 90.06 86 LEU A N 1
ATOM 693 C CA . LEU A 1 86 ? 27.866 5.096 -34.175 1.00 90.06 86 LEU A CA 1
ATOM 694 C C . LEU A 1 86 ? 26.999 3.958 -33.620 1.00 90.06 86 LEU A C 1
ATOM 696 O O . LEU A 1 86 ? 26.010 4.205 -32.934 1.00 90.06 86 LEU A O 1
ATOM 700 N N . ALA A 1 87 ? 27.334 2.703 -33.925 1.00 90.94 87 ALA A N 1
ATOM 701 C CA . ALA A 1 87 ? 26.640 1.544 -33.375 1.00 90.94 87 ALA A CA 1
ATOM 702 C C . ALA A 1 87 ? 26.885 1.411 -31.864 1.00 90.94 87 ALA A C 1
ATOM 704 O O . ALA A 1 87 ? 25.917 1.335 -31.106 1.00 90.94 87 ALA A O 1
ATOM 705 N N . SER A 1 88 ? 28.142 1.465 -31.417 1.00 92.69 88 SER A N 1
ATOM 706 C CA . SER A 1 88 ? 28.492 1.327 -30.001 1.00 92.69 88 SER A CA 1
ATOM 707 C C . SER A 1 88 ? 27.921 2.465 -29.159 1.00 92.69 88 SER A C 1
ATOM 709 O O . SER A 1 88 ? 27.313 2.204 -28.125 1.00 92.69 88 SER A O 1
ATOM 711 N N . THR A 1 89 ? 28.007 3.711 -29.629 1.00 94.56 89 THR A N 1
ATOM 712 C CA . THR A 1 89 ? 27.393 4.858 -28.943 1.00 94.56 89 THR A CA 1
ATOM 713 C C . THR A 1 89 ? 25.877 4.713 -28.844 1.00 94.56 89 THR A C 1
ATOM 715 O O . THR A 1 89 ? 25.327 4.908 -27.764 1.00 94.56 89 THR A O 1
ATOM 718 N N . SER A 1 90 ? 25.192 4.293 -29.915 1.00 93.00 90 SER A N 1
ATOM 719 C CA . SER A 1 90 ? 23.741 4.059 -29.861 1.00 93.00 90 SER A CA 1
ATOM 720 C C . SER A 1 90 ? 23.351 2.931 -28.901 1.00 93.00 90 SER A C 1
ATOM 722 O O . SER A 1 90 ? 22.354 3.053 -28.193 1.00 93.00 90 SER A O 1
ATOM 724 N N . MET A 1 91 ? 24.159 1.869 -28.822 1.00 96.69 91 MET A N 1
ATOM 725 C CA . MET A 1 91 ? 23.946 0.765 -27.889 1.00 96.69 91 MET A CA 1
ATOM 726 C C . MET A 1 91 ? 24.137 1.223 -26.442 1.00 96.69 91 MET A C 1
ATOM 728 O O . MET A 1 91 ? 23.278 0.948 -25.611 1.00 96.69 91 MET A O 1
ATOM 732 N N . VAL A 1 92 ? 25.207 1.972 -26.150 1.00 96.81 92 VAL A N 1
ATOM 733 C CA . VAL A 1 92 ? 25.466 2.525 -24.812 1.00 96.81 92 VAL A CA 1
ATOM 734 C C . VAL A 1 92 ? 24.359 3.491 -24.401 1.00 96.81 92 VAL A C 1
ATOM 736 O O . VAL A 1 92 ? 23.848 3.374 -23.295 1.00 96.81 92 VAL A O 1
ATOM 739 N N . LEU A 1 93 ? 23.930 4.398 -25.284 1.00 96.06 93 LEU A N 1
ATOM 740 C CA . LEU A 1 93 ? 22.821 5.312 -24.995 1.00 96.06 93 LEU A CA 1
ATOM 741 C C . LEU A 1 93 ? 21.509 4.560 -24.752 1.00 96.06 93 LEU A C 1
ATOM 743 O O . LEU A 1 93 ? 20.780 4.903 -23.825 1.00 96.06 93 LEU A O 1
ATOM 747 N N . GLY A 1 94 ? 21.229 3.512 -25.532 1.00 96.56 94 GLY A N 1
ATOM 748 C CA . GLY A 1 94 ? 20.069 2.650 -25.319 1.00 96.56 94 GLY A CA 1
ATOM 749 C C . GLY A 1 94 ? 20.115 1.941 -23.964 1.00 96.56 94 GLY A C 1
ATOM 750 O O . GLY A 1 94 ? 19.151 2.004 -23.205 1.00 96.56 94 GLY A O 1
ATOM 751 N N . MET A 1 95 ? 21.251 1.329 -23.620 1.00 96.00 95 MET A N 1
ATOM 752 C CA . MET A 1 95 ? 21.440 0.638 -22.339 1.00 96.00 95 MET A CA 1
ATOM 753 C C . MET A 1 95 ? 21.352 1.608 -21.156 1.00 96.00 95 MET A C 1
ATOM 755 O O . MET A 1 95 ? 20.649 1.329 -20.188 1.00 96.00 95 MET A O 1
ATOM 759 N N . SER A 1 96 ? 21.986 2.777 -21.260 1.00 94.75 96 SER A N 1
ATOM 760 C CA . SER A 1 96 ? 21.905 3.838 -20.253 1.00 94.75 96 SER A CA 1
ATOM 761 C C . SER A 1 96 ? 20.486 4.381 -20.106 1.00 94.75 96 SER A C 1
ATOM 763 O O . SER A 1 96 ? 20.054 4.631 -18.988 1.00 94.75 96 SER A O 1
ATOM 765 N N . SER A 1 97 ? 19.734 4.525 -21.201 1.00 92.75 97 SER A N 1
ATOM 766 C CA . SER A 1 97 ? 18.336 4.962 -21.148 1.00 92.75 97 SER A CA 1
ATOM 767 C C . SER A 1 97 ? 17.450 3.933 -20.448 1.00 92.75 97 SER A C 1
ATOM 769 O O . SER A 1 97 ? 16.614 4.325 -19.638 1.00 92.75 97 SER A O 1
ATOM 771 N N . ILE A 1 98 ? 17.641 2.637 -20.71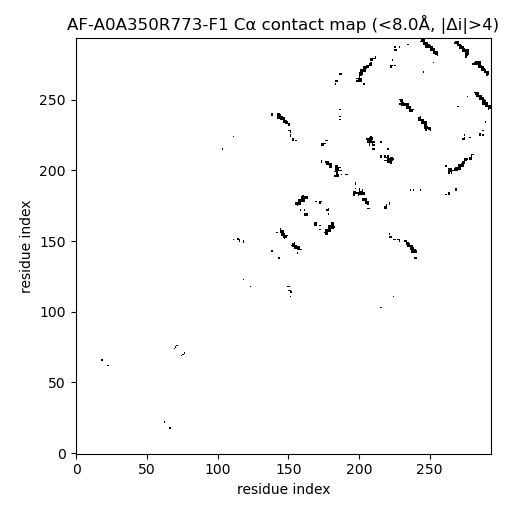3 1.00 94.38 98 ILE A N 1
ATOM 772 C CA . ILE A 1 98 ? 16.908 1.569 -20.017 1.00 94.38 98 ILE A CA 1
ATOM 773 C C . ILE A 1 98 ? 17.256 1.577 -18.527 1.00 94.38 98 ILE A C 1
ATOM 775 O O . ILE A 1 98 ? 16.353 1.554 -17.698 1.00 94.38 98 ILE A O 1
ATOM 779 N N . LEU A 1 99 ? 18.544 1.665 -18.178 1.00 89.06 99 LEU A N 1
ATOM 780 C CA . LEU A 1 99 ? 18.983 1.746 -16.783 1.00 89.06 99 LEU A CA 1
ATOM 781 C C . LEU A 1 99 ? 18.409 2.976 -16.080 1.00 89.06 99 LEU A C 1
ATOM 783 O O . LEU A 1 99 ? 17.933 2.852 -14.960 1.00 89.06 99 LEU A O 1
ATOM 787 N N . PHE A 1 100 ? 18.397 4.135 -16.736 1.00 88.50 100 PHE A N 1
ATOM 788 C CA . PHE A 1 100 ? 17.834 5.364 -16.181 1.00 88.50 100 PHE A CA 1
ATOM 789 C C . PHE A 1 100 ? 16.328 5.237 -15.914 1.00 88.50 100 PHE A C 1
ATOM 791 O O . PHE A 1 100 ? 15.865 5.607 -14.838 1.00 88.50 100 PHE A O 1
ATOM 798 N N . LEU A 1 101 ? 15.571 4.663 -16.856 1.00 83.94 101 LEU A N 1
ATOM 799 C CA . LEU A 1 101 ? 14.131 4.438 -16.692 1.00 83.94 101 LEU A CA 1
ATOM 800 C C . LEU A 1 101 ? 13.822 3.384 -15.618 1.00 83.94 101 LEU A C 1
ATOM 802 O O . LEU A 1 101 ? 12.836 3.513 -14.897 1.00 83.94 101 LEU A O 1
ATOM 806 N N . MET A 1 102 ? 14.666 2.359 -15.492 1.00 84.38 102 MET A N 1
ATOM 807 C CA . MET A 1 102 ? 14.472 1.258 -14.545 1.00 84.38 102 MET A CA 1
ATOM 808 C C . MET A 1 102 ? 15.053 1.522 -13.149 1.00 84.38 102 MET A C 1
ATOM 810 O O . MET A 1 102 ? 14.635 0.875 -12.190 1.00 84.38 102 MET A O 1
ATOM 814 N N . ALA A 1 103 ? 15.997 2.454 -13.006 1.00 84.00 103 ALA A N 1
ATOM 815 C CA . ALA A 1 103 ? 16.656 2.784 -11.744 1.00 84.00 103 ALA A CA 1
ATOM 816 C C . ALA A 1 103 ? 15.693 3.050 -10.571 1.00 84.00 103 ALA A C 1
ATOM 818 O O . ALA A 1 103 ? 15.923 2.466 -9.512 1.00 84.00 103 ALA A O 1
ATOM 819 N N . PRO A 1 104 ? 14.615 3.857 -10.701 1.00 79.25 104 PRO A N 1
ATOM 820 C CA . PRO A 1 104 ? 13.699 4.080 -9.581 1.00 79.25 104 PRO A CA 1
ATOM 821 C C . PRO A 1 104 ? 12.972 2.799 -9.152 1.00 79.25 104 PRO A C 1
ATOM 823 O O . PRO A 1 104 ? 12.809 2.567 -7.957 1.00 79.25 104 PRO A O 1
ATOM 826 N N . TYR A 1 105 ? 12.593 1.934 -10.099 1.00 78.81 105 TYR A N 1
ATOM 827 C CA . TYR A 1 105 ? 11.971 0.646 -9.782 1.00 78.81 105 TYR A CA 1
ATOM 828 C C . TYR A 1 105 ? 12.949 -0.278 -9.045 1.00 78.81 105 TYR A C 1
ATOM 830 O O . TYR A 1 105 ? 12.623 -0.816 -7.988 1.00 78.81 105 TYR A O 1
ATOM 838 N N . PHE A 1 106 ? 14.184 -0.395 -9.546 1.00 83.00 106 PHE A N 1
ATOM 839 C CA . PHE A 1 106 ? 15.224 -1.167 -8.867 1.00 83.00 106 PHE A CA 1
ATOM 840 C C . PHE A 1 106 ? 15.555 -0.614 -7.479 1.00 83.00 106 PHE A C 1
ATOM 842 O O . PHE A 1 106 ? 15.812 -1.402 -6.577 1.00 83.00 106 PHE A O 1
ATOM 849 N N . ALA A 1 107 ? 15.531 0.706 -7.280 1.00 80.31 107 ALA A N 1
ATOM 850 C CA . ALA A 1 107 ? 15.762 1.310 -5.970 1.00 80.31 107 ALA A CA 1
ATOM 851 C C . ALA A 1 107 ? 14.673 0.926 -4.954 1.00 80.31 107 ALA A C 1
ATOM 853 O O . ALA A 1 107 ? 14.998 0.659 -3.797 1.00 80.31 107 ALA A O 1
ATOM 854 N N . LEU A 1 108 ? 13.405 0.853 -5.377 1.00 75.50 108 LEU A N 1
ATOM 855 C CA . LEU A 1 108 ? 12.296 0.418 -4.523 1.00 75.50 108 LEU A CA 1
ATOM 856 C C . LEU A 1 108 ? 12.396 -1.067 -4.156 1.00 75.50 108 LEU A C 1
ATOM 858 O O . LEU A 1 108 ? 12.321 -1.403 -2.974 1.00 75.50 108 LEU A O 1
ATOM 862 N N . GLU A 1 109 ? 12.625 -1.945 -5.136 1.00 81.06 109 GLU A N 1
ATOM 863 C CA . GLU A 1 109 ? 12.777 -3.380 -4.862 1.00 81.06 109 GLU A CA 1
ATOM 864 C C . GLU A 1 109 ? 14.044 -3.664 -4.047 1.00 81.06 109 GLU A C 1
ATOM 866 O O . GLU A 1 109 ? 13.999 -4.431 -3.091 1.00 81.06 109 GLU A O 1
ATOM 871 N N . PHE A 1 110 ? 15.172 -3.011 -4.352 1.00 81.94 110 PHE A N 1
ATOM 872 C CA . PHE A 1 110 ? 16.398 -3.153 -3.562 1.00 81.94 110 PHE A CA 1
ATOM 873 C C . PHE A 1 110 ? 16.198 -2.667 -2.126 1.00 81.94 110 PHE A C 1
ATOM 875 O O . PHE A 1 110 ? 16.630 -3.347 -1.199 1.00 81.94 110 PHE A O 1
ATOM 882 N N . ARG A 1 111 ? 15.502 -1.536 -1.919 1.00 75.56 111 ARG A N 1
ATOM 883 C CA . ARG A 1 111 ? 15.124 -1.072 -0.578 1.00 75.56 111 ARG A CA 1
ATOM 884 C C . ARG A 1 111 ? 14.285 -2.133 0.133 1.00 75.56 111 ARG A C 1
ATOM 886 O O . ARG A 1 111 ? 14.664 -2.519 1.230 1.00 75.56 111 ARG A O 1
ATOM 893 N N . SER A 1 112 ? 13.209 -2.633 -0.480 1.00 73.44 112 SER A N 1
ATOM 894 C CA . SER A 1 112 ? 12.376 -3.692 0.116 1.00 73.44 112 SER A CA 1
ATOM 895 C C . SER A 1 112 ? 13.209 -4.933 0.485 1.00 73.44 112 SER A C 1
ATOM 897 O O . SER A 1 112 ? 13.152 -5.406 1.621 1.00 73.44 112 SER A O 1
ATOM 899 N N . LEU A 1 113 ? 14.077 -5.400 -0.419 1.00 79.44 113 LEU A N 1
ATOM 900 C CA . LEU A 1 113 ? 14.943 -6.561 -0.194 1.00 79.44 113 LEU A CA 1
ATOM 901 C C . LEU A 1 113 ? 15.952 -6.355 0.941 1.00 79.44 113 LEU A C 1
ATOM 903 O O . LEU A 1 113 ? 16.122 -7.250 1.771 1.00 79.44 113 LEU A O 1
ATOM 907 N N . VAL A 1 114 ? 16.623 -5.200 0.991 1.00 79.12 114 VAL A N 1
ATOM 908 C CA . VAL A 1 114 ? 17.554 -4.873 2.080 1.00 79.12 114 VAL A CA 1
ATOM 909 C C . VAL A 1 114 ? 16.810 -4.862 3.410 1.00 79.12 114 VAL A C 1
ATOM 911 O O . VAL A 1 114 ? 17.290 -5.494 4.346 1.00 79.12 114 VAL A O 1
ATOM 914 N N . MET A 1 115 ? 15.628 -4.238 3.479 1.00 69.50 115 MET A N 1
ATOM 915 C CA . MET A 1 115 ? 14.834 -4.193 4.713 1.00 69.50 115 MET A CA 1
ATOM 916 C C . MET A 1 115 ? 14.402 -5.587 5.170 1.00 69.50 115 MET A C 1
ATOM 918 O O . MET A 1 115 ? 14.544 -5.920 6.345 1.00 69.50 115 MET A O 1
ATOM 922 N N . ARG A 1 116 ? 13.962 -6.446 4.242 1.00 70.31 116 ARG A N 1
ATOM 923 C CA . ARG A 1 116 ? 13.647 -7.849 4.542 1.00 70.31 116 ARG A CA 1
ATOM 924 C C . ARG A 1 116 ? 14.858 -8.583 5.115 1.00 70.31 116 ARG A C 1
ATOM 926 O O . ARG A 1 116 ? 14.739 -9.284 6.117 1.00 70.31 116 ARG A O 1
ATOM 933 N N . SER A 1 117 ? 16.027 -8.407 4.496 1.00 72.50 117 SER A N 1
ATOM 934 C CA . SER A 1 117 ? 17.258 -9.036 4.965 1.00 72.50 117 SER A CA 1
ATOM 935 C C . SER A 1 117 ? 17.651 -8.523 6.348 1.00 72.50 117 SER A C 1
ATOM 937 O O . SER A 1 117 ? 17.954 -9.336 7.215 1.00 72.50 117 SER A O 1
ATOM 939 N N . THR A 1 118 ? 17.636 -7.211 6.592 1.00 67.00 118 THR A N 1
ATOM 940 C CA . THR A 1 118 ? 18.017 -6.652 7.897 1.00 67.00 118 THR A CA 1
ATOM 941 C C . THR A 1 118 ? 17.042 -7.061 8.996 1.00 67.00 118 THR A C 1
ATOM 943 O O . THR A 1 118 ? 17.488 -7.435 10.076 1.00 67.00 118 THR A O 1
ATOM 946 N N . ASN A 1 119 ? 15.738 -7.088 8.712 1.00 59.94 119 ASN A N 1
ATOM 947 C CA . ASN A 1 119 ? 14.714 -7.489 9.679 1.00 59.94 119 ASN A CA 1
ATOM 948 C C . ASN A 1 119 ? 14.811 -8.971 10.060 1.00 59.94 119 ASN A C 1
ATOM 950 O O . ASN A 1 119 ? 14.554 -9.312 11.205 1.00 59.94 119 ASN A O 1
ATOM 954 N N . SER A 1 120 ? 15.262 -9.844 9.152 1.00 56.97 120 SER A N 1
ATOM 955 C CA . SER A 1 120 ? 15.522 -11.253 9.485 1.00 56.97 120 SER A CA 1
ATOM 956 C C . SER A 1 120 ? 16.759 -11.486 10.373 1.00 56.97 120 SER A C 1
ATOM 958 O O . SER A 1 120 ? 16.913 -12.576 10.920 1.00 56.97 120 SER A O 1
ATOM 960 N N . PHE A 1 121 ? 17.636 -10.482 10.528 1.00 51.88 121 PHE A N 1
ATOM 961 C CA . PHE A 1 121 ? 18.834 -10.549 11.381 1.00 51.88 121 PHE A CA 1
ATOM 962 C C . PHE A 1 121 ? 18.713 -9.767 12.691 1.00 51.88 121 PHE A C 1
ATOM 964 O O . PHE A 1 121 ? 19.534 -9.962 13.590 1.00 51.88 121 PHE A O 1
ATOM 971 N N . LEU A 1 122 ? 17.713 -8.896 12.823 1.00 42.09 122 LEU A N 1
ATOM 972 C CA . LEU A 1 122 ? 17.356 -8.329 14.113 1.00 42.09 122 LEU A CA 1
ATOM 973 C C . LEU A 1 122 ? 16.485 -9.371 14.828 1.00 42.09 122 LEU A C 1
ATOM 975 O O . LEU A 1 122 ? 15.479 -9.784 14.252 1.00 42.09 122 LEU A O 1
ATOM 979 N N . PRO A 1 123 ? 16.831 -9.838 16.046 1.00 39.22 123 PRO A N 1
ATOM 980 C CA . PRO A 1 123 ? 15.840 -10.551 16.844 1.00 39.22 123 PRO A CA 1
ATOM 981 C C . PRO A 1 123 ? 14.614 -9.639 16.911 1.00 39.22 123 PRO A C 1
ATOM 983 O O . PRO A 1 123 ? 14.800 -8.442 17.157 1.00 39.22 123 PRO A O 1
ATOM 986 N N . SER A 1 124 ? 13.404 -10.162 16.639 1.00 44.53 124 SER A N 1
ATOM 987 C CA . SER A 1 124 ? 12.154 -9.450 16.945 1.00 44.53 124 SER A CA 1
ATOM 988 C C . SER A 1 124 ? 12.376 -8.844 18.308 1.00 44.53 124 SER A C 1
ATOM 990 O O . SER A 1 124 ? 12.624 -9.610 19.240 1.00 44.53 124 SER A O 1
ATOM 992 N N . ALA A 1 125 ? 12.479 -7.513 18.377 1.00 46.22 125 ALA A N 1
ATOM 993 C CA . ALA A 1 125 ? 12.863 -6.850 19.605 1.00 46.22 125 ALA A CA 1
ATOM 994 C C . ALA A 1 125 ? 11.925 -7.408 20.662 1.00 46.22 125 ALA A C 1
ATOM 996 O O . ALA A 1 125 ? 10.710 -7.250 20.539 1.00 46.22 125 ALA A O 1
ATOM 997 N N . GLU A 1 126 ? 12.478 -8.186 21.592 1.00 38.31 126 GLU A N 1
ATOM 998 C CA . GLU A 1 126 ? 11.694 -8.766 22.659 1.00 38.31 126 GLU A CA 1
ATOM 999 C C . GLU A 1 126 ? 11.026 -7.566 23.304 1.00 38.31 126 GLU A C 1
ATOM 1001 O O . GLU A 1 126 ? 11.715 -6.633 23.728 1.00 38.31 126 GLU A O 1
ATOM 1006 N N . TYR A 1 127 ? 9.699 -7.503 23.186 1.00 41.97 127 TYR A N 1
ATOM 1007 C CA . TYR A 1 127 ? 8.920 -6.362 23.622 1.00 41.97 127 TYR A CA 1
ATOM 1008 C C . TYR A 1 127 ? 9.013 -6.378 25.141 1.00 41.97 127 TYR A C 1
ATOM 1010 O O . TYR A 1 127 ? 8.203 -6.992 25.833 1.00 41.97 127 TYR A O 1
ATOM 1018 N N . ILE A 1 128 ? 10.088 -5.788 25.668 1.00 33.81 128 ILE A N 1
ATOM 1019 C CA . ILE A 1 128 ? 10.232 -5.509 27.080 1.00 33.81 128 ILE A CA 1
ATOM 1020 C C . ILE A 1 128 ? 9.084 -4.552 27.346 1.00 33.81 128 ILE A C 1
ATOM 1022 O O . ILE A 1 128 ? 9.158 -3.372 27.004 1.00 33.81 128 ILE A O 1
ATOM 1026 N N . VAL A 1 129 ? 8.001 -5.086 27.905 1.00 43.00 129 VAL A N 1
ATOM 1027 C CA . VAL A 1 129 ? 6.943 -4.301 28.522 1.00 43.00 129 VAL A CA 1
ATOM 1028 C C . VAL A 1 129 ? 7.637 -3.502 29.618 1.00 43.00 129 VAL A C 1
ATOM 1030 O O . VAL A 1 129 ? 7.838 -3.974 30.738 1.00 43.00 129 VAL A O 1
ATOM 1033 N N . ALA A 1 130 ? 8.110 -2.309 29.262 1.00 39.47 130 ALA A N 1
ATOM 1034 C CA . ALA A 1 130 ? 8.577 -1.345 30.227 1.00 39.47 130 ALA A CA 1
ATOM 1035 C C . ALA A 1 130 ? 7.383 -1.074 31.151 1.00 39.47 130 ALA A C 1
ATOM 1037 O O . ALA A 1 130 ? 6.275 -0.853 30.652 1.00 39.47 130 ALA A O 1
ATOM 1038 N N . PRO A 1 131 ? 7.557 -1.144 32.480 1.00 38.59 131 PRO A N 1
ATOM 1039 C CA . PRO A 1 131 ? 6.454 -0.919 33.396 1.00 38.59 131 PRO A CA 1
ATOM 1040 C C . PRO A 1 131 ? 5.884 0.469 33.117 1.00 38.59 131 PRO A C 1
ATOM 1042 O O . PRO A 1 131 ? 6.626 1.456 33.123 1.00 38.59 131 PRO A O 1
ATOM 1045 N N . ALA A 1 132 ? 4.579 0.516 32.836 1.00 43.06 132 ALA A N 1
ATOM 1046 C CA . ALA A 1 132 ? 3.828 1.735 32.593 1.00 43.06 132 ALA A CA 1
ATOM 1047 C C . ALA A 1 132 ? 4.058 2.699 33.761 1.00 43.06 132 ALA A C 1
ATOM 1049 O O . ALA A 1 132 ? 3.470 2.577 34.834 1.00 43.06 132 ALA A O 1
ATOM 1050 N N . THR A 1 133 ? 4.974 3.641 33.563 1.00 35.47 133 THR A N 1
ATOM 1051 C CA . THR A 1 133 ? 5.135 4.773 34.457 1.00 35.47 133 THR A CA 1
ATOM 1052 C C . THR A 1 133 ? 4.210 5.837 33.908 1.00 35.47 133 THR A C 1
ATOM 1054 O O . THR A 1 133 ? 4.495 6.435 32.874 1.00 35.47 133 THR A O 1
ATOM 1057 N N . THR A 1 134 ? 3.083 6.022 34.589 1.00 47.97 134 THR A N 1
ATOM 1058 C CA . THR A 1 134 ? 2.131 7.111 34.382 1.00 47.97 134 THR A CA 1
ATOM 1059 C C . THR A 1 134 ? 2.836 8.443 34.632 1.00 47.97 134 THR A C 1
ATOM 1061 O O . THR A 1 134 ? 2.788 9.008 35.721 1.00 47.97 134 THR A O 1
ATOM 1064 N N . GLN A 1 135 ? 3.552 8.931 33.629 1.00 42.09 135 GLN A N 1
ATOM 1065 C CA . GLN A 1 135 ? 3.747 10.356 33.449 1.00 42.09 135 GLN A CA 1
ATOM 1066 C C . GLN A 1 135 ? 2.916 10.734 32.239 1.00 42.09 135 GLN A C 1
ATOM 1068 O O . GLN A 1 135 ? 3.067 10.141 31.173 1.00 42.09 135 GLN A O 1
ATOM 1073 N N . GLU A 1 136 ? 2.000 11.671 32.449 1.00 48.94 136 GLU A N 1
ATOM 1074 C CA . GLU A 1 136 ? 1.176 12.294 31.422 1.00 48.94 136 GLU A CA 1
ATOM 1075 C C . GLU A 1 136 ? 2.112 13.022 30.452 1.00 48.94 136 GLU A C 1
ATOM 1077 O O . GLU A 1 136 ? 2.476 14.183 30.625 1.00 48.94 136 GLU A O 1
ATOM 1082 N N . LYS A 1 137 ? 2.635 12.259 29.492 1.00 46.12 137 LYS A N 1
ATOM 1083 C CA . LYS A 1 137 ? 3.473 12.752 28.414 1.00 46.12 137 LYS A CA 1
ATOM 1084 C C . LYS A 1 137 ? 2.521 13.452 27.460 1.00 46.12 137 LYS A C 1
ATOM 1086 O O . LYS A 1 137 ? 1.667 12.800 26.871 1.00 46.12 137 LYS A O 1
ATOM 1091 N N . GLU A 1 138 ? 2.651 14.769 27.354 1.00 50.50 138 GLU A N 1
ATOM 1092 C CA . GLU A 1 138 ? 1.973 15.570 26.338 1.00 50.50 138 GLU A CA 1
ATOM 1093 C C . GLU A 1 138 ? 2.187 14.888 24.978 1.00 50.50 138 GLU A C 1
ATOM 1095 O O . GLU A 1 138 ? 3.318 14.772 24.498 1.00 50.50 138 GLU A O 1
ATOM 1100 N N . ILE A 1 139 ? 1.117 14.299 24.438 1.00 55.06 139 ILE A N 1
ATOM 1101 C CA . ILE A 1 139 ? 1.173 13.510 23.208 1.00 55.06 139 ILE A CA 1
ATOM 1102 C C . ILE A 1 139 ? 1.487 14.496 22.090 1.00 55.06 139 ILE A C 1
ATOM 1104 O O . ILE A 1 139 ? 0.734 15.446 21.870 1.00 55.06 139 ILE A O 1
ATOM 1108 N N . ALA A 1 140 ? 2.614 14.297 21.410 1.00 55.00 140 ALA A N 1
ATOM 1109 C CA . ALA A 1 140 ? 2.967 15.137 20.281 1.00 55.00 140 ALA A CA 1
ATOM 1110 C C . ALA A 1 140 ? 1.886 14.998 19.184 1.00 55.00 140 ALA A C 1
ATOM 1112 O O . ALA A 1 140 ? 1.358 13.897 19.005 1.00 55.00 140 ALA A O 1
ATOM 1113 N N . PRO A 1 141 ? 1.544 16.063 18.434 1.00 57.56 141 PRO A N 1
ATOM 1114 C CA . PRO A 1 141 ? 0.487 16.024 17.417 1.00 57.56 141 PRO A CA 1
ATOM 1115 C C . PRO A 1 141 ? 0.590 14.861 16.406 1.00 57.56 141 PRO A C 1
ATOM 1117 O O . PRO A 1 141 ? -0.411 14.363 15.888 1.00 57.56 141 PRO A O 1
ATOM 1120 N N . GLU A 1 142 ? 1.811 14.419 16.125 1.00 52.22 142 GLU A N 1
ATOM 1121 C CA . GLU A 1 142 ? 2.176 13.296 15.259 1.00 52.22 142 GLU A CA 1
ATOM 1122 C C . GLU A 1 142 ? 1.912 11.893 15.842 1.00 52.22 142 GLU A C 1
ATOM 1124 O O . GLU A 1 142 ? 1.904 10.921 15.083 1.00 52.22 142 GLU A O 1
ATOM 1129 N N . ASP A 1 143 ? 1.683 11.779 17.152 1.00 55.97 143 ASP A N 1
ATOM 1130 C CA . ASP A 1 143 ? 1.448 10.520 17.877 1.00 55.97 143 ASP A CA 1
ATOM 1131 C C . ASP A 1 143 ? -0.044 10.298 18.208 1.00 55.97 143 ASP A C 1
ATOM 1133 O O . ASP A 1 143 ? -0.411 9.316 18.856 1.00 55.97 143 ASP A O 1
ATOM 1137 N N . HIS A 1 144 ? -0.936 11.176 17.730 1.00 78.56 144 HIS A N 1
ATOM 1138 C CA . HIS A 1 144 ? -2.383 10.988 17.880 1.00 78.56 144 HIS A CA 1
ATOM 1139 C C . HIS A 1 144 ? -2.927 9.834 17.035 1.00 78.56 144 HIS A C 1
ATOM 1141 O O . HIS A 1 144 ? -3.891 9.194 17.446 1.00 78.56 144 HIS A O 1
ATOM 1147 N N . PHE A 1 145 ? -2.341 9.575 15.863 1.00 89.69 145 PHE A N 1
ATOM 1148 C CA . PHE A 1 145 ? -2.722 8.448 15.016 1.00 89.69 145 PHE A CA 1
ATOM 1149 C C . PHE A 1 145 ? -1.574 8.074 14.071 1.00 89.69 145 PHE A C 1
ATOM 1151 O O . PHE A 1 145 ? -1.208 8.836 13.171 1.00 89.69 145 PHE A O 1
ATOM 1158 N N . ARG A 1 146 ? -0.985 6.899 14.283 1.00 91.31 146 ARG A N 1
ATOM 1159 C CA . ARG A 1 146 ? 0.189 6.396 13.563 1.00 91.31 146 ARG A CA 1
ATOM 1160 C C . ARG A 1 146 ? 0.077 4.885 13.394 1.00 91.31 146 ARG A C 1
ATOM 1162 O O . ARG A 1 146 ? -0.565 4.209 14.190 1.00 91.31 146 ARG A O 1
ATOM 1169 N N . ILE A 1 147 ? 0.721 4.357 12.363 1.00 93.62 147 ILE A N 1
ATOM 1170 C CA . ILE A 1 147 ? 0.849 2.919 12.130 1.00 93.62 147 ILE A CA 1
ATOM 1171 C C . ILE A 1 147 ? 2.319 2.545 12.022 1.00 93.62 147 ILE A C 1
ATOM 1173 O O . ILE A 1 147 ? 3.088 3.224 11.331 1.00 93.62 147 ILE A O 1
ATOM 1177 N N . ARG A 1 148 ? 2.688 1.445 12.680 1.00 93.56 148 ARG A N 1
ATOM 1178 C CA . ARG A 1 148 ? 3.999 0.817 12.547 1.00 93.56 148 ARG A CA 1
ATOM 1179 C C . ARG A 1 148 ? 3.853 -0.633 12.108 1.00 93.56 148 ARG A C 1
ATOM 1181 O O . ARG A 1 148 ? 3.053 -1.384 12.655 1.00 93.56 148 ARG A O 1
ATOM 1188 N N . ILE A 1 149 ? 4.638 -1.023 11.112 1.00 94.00 149 ILE A N 1
ATOM 1189 C CA . ILE A 1 149 ? 4.711 -2.401 10.614 1.00 94.00 149 ILE A CA 1
ATOM 1190 C C . ILE A 1 149 ? 6.199 -2.756 10.534 1.00 94.00 149 ILE A C 1
ATOM 1192 O O . ILE A 1 149 ? 6.846 -2.459 9.518 1.00 94.00 149 ILE A O 1
ATOM 1196 N N . PRO A 1 150 ? 6.780 -3.289 11.626 1.00 89.75 150 PRO A N 1
ATOM 1197 C CA . PRO A 1 150 ? 8.221 -3.498 11.749 1.00 89.75 150 PRO A CA 1
ATOM 1198 C C . PRO A 1 150 ? 8.813 -4.335 10.613 1.00 89.75 150 PRO A C 1
ATOM 1200 O O . PRO A 1 150 ? 9.856 -3.981 10.063 1.00 89.75 150 PRO A O 1
ATOM 1203 N N . GLU A 1 151 ? 8.116 -5.394 10.203 1.00 88.19 151 GLU A N 1
ATOM 1204 C CA . GLU A 1 151 ? 8.564 -6.386 9.222 1.00 88.19 151 GLU A CA 1
ATOM 1205 C C . GLU A 1 151 ? 8.851 -5.774 7.847 1.00 88.19 151 GLU A C 1
ATOM 1207 O O . GLU A 1 151 ? 9.739 -6.249 7.135 1.00 88.19 151 GLU A O 1
ATOM 1212 N N . ILE A 1 152 ? 8.176 -4.673 7.512 1.00 86.81 152 ILE A N 1
ATOM 1213 C CA . ILE A 1 152 ? 8.372 -3.920 6.265 1.00 86.81 152 ILE A CA 1
ATOM 1214 C C . ILE A 1 152 ? 8.877 -2.487 6.500 1.00 86.81 152 ILE A C 1
ATOM 1216 O O . ILE A 1 152 ? 8.940 -1.693 5.558 1.00 86.81 152 ILE A O 1
ATOM 1220 N N . ASN A 1 153 ? 9.258 -2.160 7.742 1.00 86.00 153 ASN A N 1
ATOM 1221 C CA . ASN A 1 153 ? 9.743 -0.849 8.179 1.00 86.00 153 ASN A CA 1
ATOM 1222 C C . ASN A 1 153 ? 8.839 0.309 7.726 1.00 86.00 153 ASN A C 1
ATOM 1224 O O . ASN A 1 153 ? 9.289 1.311 7.155 1.00 86.00 153 ASN A O 1
ATOM 1228 N N . VAL A 1 154 ? 7.544 0.144 7.968 1.00 88.69 154 VAL A N 1
ATOM 1229 C CA . VAL A 1 154 ? 6.578 1.236 7.869 1.00 88.69 154 VAL A CA 1
ATOM 1230 C C . VAL A 1 154 ? 6.464 1.876 9.242 1.00 88.69 154 VAL A C 1
ATOM 1232 O O . VAL A 1 154 ? 6.218 1.184 10.223 1.00 88.69 154 VAL A O 1
ATOM 1235 N N . ASP A 1 155 ? 6.644 3.190 9.296 1.00 90.00 155 ASP A N 1
ATOM 1236 C CA . ASP A 1 155 ? 6.316 4.029 10.444 1.00 90.00 155 ASP A CA 1
ATOM 1237 C C . ASP A 1 155 ? 5.817 5.370 9.895 1.00 90.00 155 ASP A C 1
ATOM 1239 O O . ASP A 1 155 ? 6.593 6.142 9.322 1.00 90.00 155 ASP A O 1
ATOM 1243 N N . ALA A 1 156 ? 4.504 5.591 9.949 1.00 89.75 156 ALA A N 1
ATOM 1244 C CA . ALA A 1 156 ? 3.871 6.715 9.269 1.00 89.75 156 ALA A CA 1
ATOM 1245 C C . ALA A 1 156 ? 2.621 7.222 9.990 1.00 89.75 156 ALA A C 1
ATOM 1247 O O . ALA A 1 156 ? 1.875 6.462 10.610 1.00 89.75 156 ALA A O 1
ATOM 1248 N N . GLN A 1 157 ? 2.374 8.525 9.853 1.00 90.50 157 GLN A N 1
ATOM 1249 C CA . GLN A 1 157 ? 1.179 9.174 10.377 1.00 90.50 157 GLN A CA 1
ATOM 1250 C C . GLN A 1 157 ? -0.071 8.747 9.598 1.00 90.50 157 GLN A C 1
ATOM 1252 O O . GLN A 1 157 ? -0.043 8.608 8.369 1.00 90.50 157 GLN A O 1
ATOM 1257 N N . VAL A 1 158 ? -1.175 8.598 10.329 1.00 92.62 158 VAL A N 1
ATOM 1258 C CA . VAL A 1 158 ? -2.504 8.335 9.786 1.00 92.62 158 VAL A CA 1
ATOM 1259 C C . VAL A 1 158 ? -3.363 9.598 9.898 1.00 92.62 158 VAL A C 1
ATOM 1261 O O . VAL A 1 158 ? -3.534 10.169 10.973 1.00 92.62 158 VAL A O 1
ATOM 1264 N N . ILE A 1 159 ? -3.924 10.045 8.777 1.00 92.00 159 ILE A N 1
ATOM 1265 C CA . ILE A 1 159 ? -4.868 11.156 8.703 1.00 92.00 159 ILE A CA 1
ATOM 1266 C C . ILE A 1 159 ? -6.279 10.592 8.881 1.00 92.00 159 ILE A C 1
ATOM 1268 O O . ILE A 1 159 ? -6.755 9.817 8.053 1.00 92.00 159 ILE A O 1
ATOM 1272 N N . ALA A 1 160 ? -6.944 10.980 9.968 1.00 90.50 160 ALA A N 1
ATOM 1273 C CA . ALA A 1 160 ? -8.278 10.503 10.317 1.00 90.50 160 ALA A CA 1
ATOM 1274 C C . ALA A 1 160 ? -9.382 11.027 9.379 1.00 90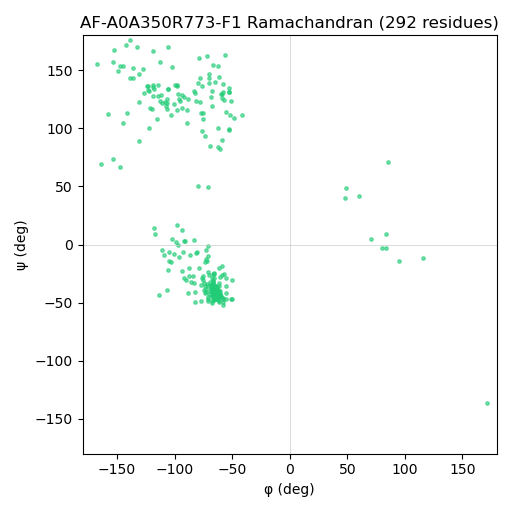.50 160 ALA A C 1
ATOM 1276 O O . ALA A 1 160 ? -9.365 12.190 8.983 1.00 90.50 160 ALA A O 1
ATOM 1277 N N . ASN A 1 161 ? -10.410 10.202 9.154 1.00 88.50 161 ASN A N 1
ATOM 1278 C CA . ASN A 1 161 ? -11.725 10.595 8.625 1.00 88.50 161 ASN A CA 1
ATOM 1279 C C . ASN A 1 161 ? -11.681 11.239 7.235 1.00 88.50 161 ASN A C 1
ATOM 1281 O O . ASN A 1 161 ? -12.401 12.198 6.950 1.00 88.50 161 ASN A O 1
ATOM 1285 N N . VAL A 1 162 ? -10.853 10.671 6.367 1.00 90.75 162 VAL A N 1
ATOM 1286 C CA . VAL A 1 162 ? -10.701 11.076 4.973 1.00 90.75 162 VAL A CA 1
ATOM 1287 C C . VAL A 1 162 ? -11.809 10.445 4.139 1.00 90.75 162 VAL A C 1
ATOM 1289 O O . VAL A 1 162 ? -12.054 9.239 4.225 1.00 90.75 162 VAL A O 1
ATOM 1292 N N . ASP A 1 163 ? -12.492 11.243 3.324 1.00 89.88 163 ASP A N 1
ATOM 1293 C CA . ASP A 1 163 ? -13.524 10.722 2.435 1.00 89.88 163 ASP A CA 1
ATOM 1294 C C . ASP A 1 163 ? -12.871 10.004 1.246 1.00 89.88 163 ASP A C 1
ATOM 1296 O O . ASP A 1 163 ? -12.276 10.627 0.371 1.00 89.88 163 ASP A O 1
ATOM 1300 N N . ALA A 1 164 ? -12.962 8.673 1.220 1.00 87.31 164 ALA A N 1
ATOM 1301 C CA . ALA A 1 164 ? -12.371 7.853 0.163 1.00 87.31 164 ALA A CA 1
ATOM 1302 C C . ALA A 1 164 ? -13.096 7.985 -1.193 1.00 87.31 164 ALA A C 1
ATOM 1304 O O . ALA A 1 164 ? -12.596 7.480 -2.198 1.00 87.31 164 ALA A O 1
ATOM 1305 N N . SER A 1 165 ? -14.266 8.635 -1.227 1.00 86.62 165 SER A N 1
ATOM 1306 C CA . SER A 1 165 ? -15.041 8.878 -2.448 1.00 86.62 165 SER A CA 1
ATOM 1307 C C . SER A 1 165 ? -14.805 10.260 -3.065 1.00 86.62 165 SER A C 1
ATOM 1309 O O . SER A 1 165 ? -15.203 10.481 -4.209 1.00 86.62 165 SER A O 1
ATOM 1311 N N . ASP A 1 166 ? -14.126 11.159 -2.345 1.00 89.00 166 ASP A N 1
ATOM 1312 C CA . ASP A 1 166 ? -13.868 12.537 -2.762 1.00 89.00 166 ASP A CA 1
ATOM 1313 C C . ASP A 1 166 ? -12.360 12.796 -2.978 1.00 89.00 166 ASP A C 1
ATOM 1315 O O . ASP A 1 166 ? -11.605 12.886 -2.003 1.00 89.00 166 ASP A O 1
ATOM 1319 N N . PRO A 1 167 ? -11.900 12.949 -4.237 1.00 88.00 167 PRO A N 1
ATOM 1320 C CA . PRO A 1 167 ? -10.503 13.252 -4.551 1.00 88.00 167 PRO A CA 1
ATOM 1321 C C . PRO A 1 167 ? -9.964 14.507 -3.866 1.00 88.00 167 PRO A C 1
ATOM 1323 O O . PRO A 1 167 ? -8.812 14.510 -3.430 1.00 88.00 167 PRO A O 1
ATOM 1326 N N . GLU A 1 168 ? -10.792 15.543 -3.698 1.00 90.12 168 GLU A N 1
ATOM 1327 C CA . GLU A 1 168 ? -10.369 16.776 -3.023 1.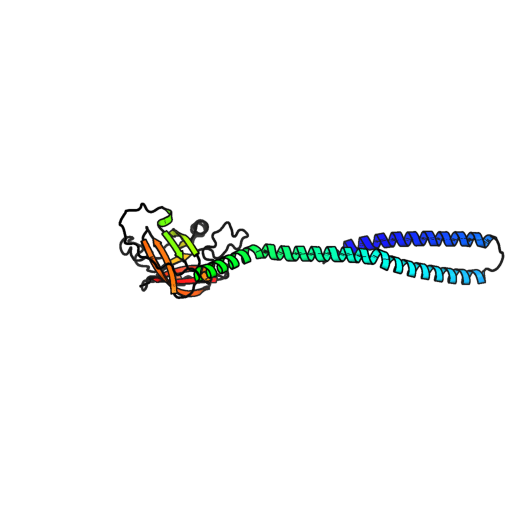00 90.12 168 GLU A CA 1
ATOM 1328 C C . GLU A 1 168 ? -10.075 16.535 -1.532 1.00 90.12 168 GLU A C 1
ATOM 1330 O O . GLU A 1 168 ? -9.249 17.232 -0.936 1.00 90.12 168 GLU A O 1
ATOM 1335 N N . SER A 1 169 ? -10.698 15.509 -0.941 1.00 88.12 169 SER A N 1
ATOM 1336 C CA . SER A 1 169 ? -10.456 15.078 0.434 1.00 88.12 169 SER A CA 1
ATOM 1337 C C . SER A 1 169 ? -9.228 14.175 0.553 1.00 88.12 169 SER A C 1
ATOM 1339 O O . SER A 1 169 ? -8.371 14.416 1.413 1.00 88.12 169 SER A O 1
ATOM 1341 N N . TYR A 1 170 ? -9.120 13.134 -0.283 1.00 88.94 170 TYR A N 1
ATOM 1342 C CA . TYR A 1 170 ? -8.100 12.104 -0.077 1.00 88.94 170 TYR A CA 1
ATOM 1343 C C . TYR A 1 170 ? -6.735 12.423 -0.690 1.00 88.94 170 TYR A C 1
ATOM 1345 O O . TYR A 1 170 ? -5.725 12.028 -0.107 1.00 88.94 170 TYR A O 1
ATOM 1353 N N . GLU A 1 171 ? -6.645 13.144 -1.812 1.00 87.69 171 GLU A N 1
ATOM 1354 C CA . GLU A 1 171 ? -5.347 13.412 -2.457 1.00 87.69 171 GLU A CA 1
ATOM 1355 C C . GLU A 1 171 ? -4.371 14.178 -1.539 1.00 87.69 171 GLU A C 1
ATOM 1357 O O . GLU A 1 171 ? -3.217 13.752 -1.408 1.00 87.69 171 GLU A O 1
ATOM 1362 N N . PRO A 1 172 ? -4.793 15.235 -0.810 1.00 87.31 172 PRO A N 1
ATOM 1363 C CA . PRO A 1 172 ? -3.911 15.932 0.126 1.00 87.31 172 PRO A CA 1
ATOM 1364 C C . PRO A 1 172 ? -3.518 15.083 1.342 1.00 87.31 172 PRO A C 1
ATOM 1366 O O . PRO A 1 172 ? -2.452 15.297 1.926 1.00 87.31 172 PRO A O 1
ATOM 1369 N N . ALA A 1 173 ? -4.369 14.140 1.756 1.00 87.56 173 ALA A N 1
ATOM 1370 C CA . ALA A 1 173 ? -4.063 13.225 2.852 1.00 87.56 173 ALA A CA 1
ATOM 1371 C C . ALA A 1 173 ? -2.995 12.206 2.428 1.00 87.56 173 ALA A C 1
ATOM 1373 O O . ALA A 1 173 ? -2.009 12.013 3.139 1.00 87.56 173 ALA A O 1
ATOM 1374 N N . LEU A 1 174 ? -3.136 11.634 1.230 1.00 86.81 174 LEU A N 1
ATOM 1375 C CA . LEU A 1 174 ? -2.190 10.668 0.668 1.00 86.81 174 LEU A CA 1
ATOM 1376 C C . LEU A 1 174 ? -0.806 11.266 0.367 1.00 86.81 174 LEU A C 1
ATOM 1378 O O . LEU A 1 174 ? 0.198 10.555 0.403 1.00 86.81 174 LEU A O 1
ATOM 1382 N N . GLN A 1 175 ? -0.723 12.579 0.134 1.00 83.06 175 GLN A N 1
ATOM 1383 C CA . GLN A 1 175 ? 0.556 13.296 0.073 1.00 83.06 175 GLN A CA 1
ATOM 1384 C C . GLN A 1 175 ? 1.277 13.332 1.427 1.00 83.06 175 GLN A C 1
ATOM 1386 O O . GLN A 1 175 ? 2.505 13.314 1.471 1.00 83.06 175 GLN A O 1
ATOM 1391 N N . LYS A 1 176 ? 0.533 13.384 2.537 1.00 83.06 176 LYS A N 1
ATOM 1392 C CA . LYS A 1 176 ? 1.087 13.522 3.893 1.00 83.06 176 LYS A CA 1
ATOM 1393 C C . LYS A 1 176 ? 1.390 12.181 4.554 1.00 83.06 176 LYS A C 1
ATOM 1395 O O . LYS A 1 176 ? 2.314 12.107 5.357 1.00 83.06 176 LYS A O 1
ATOM 1400 N N . GLY A 1 177 ? 0.633 11.137 4.229 1.00 85.81 177 GLY A N 1
ATOM 1401 C CA . GLY A 1 177 ? 0.780 9.838 4.870 1.00 85.81 177 GLY A CA 1
ATOM 1402 C C . GLY A 1 177 ? -0.319 8.860 4.481 1.00 85.81 177 GLY A C 1
ATOM 1403 O O . GLY A 1 177 ? -0.680 8.735 3.312 1.00 85.81 177 GLY A O 1
ATOM 1404 N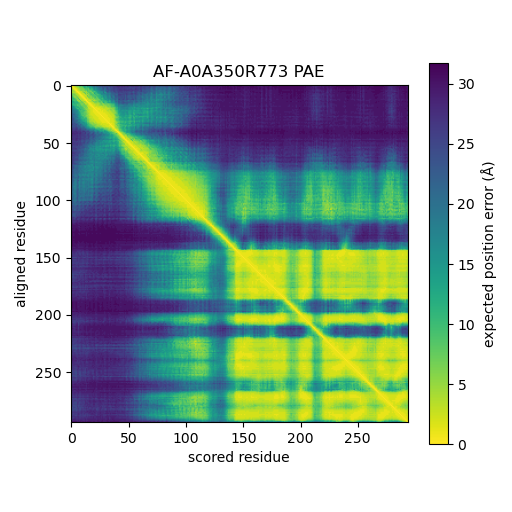 N . ILE A 1 178 ? -0.828 8.142 5.477 1.00 92.44 178 ILE A N 1
ATOM 1405 C CA . ILE A 1 178 ? -1.853 7.111 5.304 1.00 92.44 178 ILE A CA 1
ATOM 1406 C C . ILE A 1 178 ? -3.217 7.711 5.630 1.00 92.44 178 ILE A C 1
ATOM 1408 O O . ILE A 1 178 ? -3.356 8.428 6.613 1.00 92.44 178 ILE A O 1
ATOM 1412 N N . ALA A 1 179 ? -4.238 7.421 4.833 1.00 93.38 179 ALA A N 1
ATOM 1413 C CA . ALA A 1 179 ? -5.588 7.912 5.071 1.00 93.38 179 ALA A CA 1
ATOM 1414 C C . ALA A 1 179 ? -6.437 6.855 5.791 1.00 93.38 179 ALA A C 1
ATOM 1416 O O . ALA A 1 179 ? -6.516 5.711 5.345 1.00 93.38 179 ALA A O 1
ATOM 1417 N N . HIS A 1 180 ? -7.095 7.244 6.882 1.00 93.50 180 HIS A N 1
ATOM 1418 C CA . HIS A 1 180 ? -8.165 6.473 7.513 1.00 93.50 180 HIS A CA 1
ATOM 1419 C C . HIS A 1 180 ? -9.500 6.845 6.873 1.00 93.50 180 HIS A C 1
ATOM 1421 O O . HIS A 1 180 ? -9.863 8.026 6.842 1.00 93.50 180 HIS A O 1
ATOM 1427 N N . ALA A 1 181 ? -10.231 5.852 6.369 1.00 90.94 181 ALA A N 1
ATOM 1428 C CA . ALA A 1 181 ? -11.487 6.089 5.679 1.00 90.94 181 ALA A CA 1
ATOM 1429 C C . ALA A 1 181 ? -12.569 6.607 6.635 1.00 90.94 181 ALA A C 1
ATOM 1431 O O . ALA A 1 181 ? -12.827 6.073 7.712 1.00 90.94 181 ALA A O 1
ATOM 1432 N N . LYS A 1 182 ? -13.254 7.666 6.219 1.00 87.75 182 LYS A N 1
ATOM 1433 C CA . LYS A 1 182 ? -14.407 8.200 6.936 1.00 87.75 182 LYS A CA 1
ATOM 1434 C C . LYS A 1 182 ? -15.499 7.132 7.052 1.00 87.75 182 LYS A C 1
ATOM 1436 O O . LYS A 1 182 ? -15.898 6.534 6.058 1.00 87.75 182 LYS A O 1
ATOM 1441 N N . GLY A 1 183 ? -15.997 6.921 8.269 1.00 82.56 183 GLY A N 1
ATOM 1442 C CA . GLY A 1 183 ? -17.012 5.904 8.565 1.00 82.56 183 GLY A CA 1
ATOM 1443 C C . GLY A 1 183 ? -16.465 4.489 8.802 1.00 82.56 183 GLY A C 1
ATOM 1444 O O . GLY A 1 183 ? -17.247 3.602 9.157 1.00 82.56 183 GLY A O 1
ATOM 1445 N N . SER A 1 184 ? -15.151 4.261 8.661 1.00 87.06 184 SER A N 1
ATOM 1446 C CA . SER A 1 184 ? -14.519 3.065 9.226 1.00 87.06 184 SER A CA 1
ATOM 1447 C C . SER A 1 184 ? -14.278 3.215 10.732 1.00 87.06 184 SER A C 1
ATOM 1449 O O . SER A 1 184 ? -14.338 4.318 11.278 1.00 87.06 184 SER A O 1
ATOM 1451 N N . GLY A 1 185 ? -14.086 2.086 11.408 1.00 86.62 185 GLY A N 1
ATOM 1452 C CA . GLY A 1 185 ? -13.885 2.004 12.851 1.00 86.62 185 GLY A CA 1
ATOM 1453 C C . GLY A 1 185 ? -12.525 2.519 13.320 1.00 86.62 185 GLY A C 1
ATOM 1454 O O . GLY A 1 185 ? -11.570 2.600 12.553 1.00 86.62 185 GLY A O 1
ATOM 1455 N N . PHE A 1 186 ? -12.444 2.803 14.616 1.00 87.69 186 PHE A N 1
ATOM 1456 C CA . PHE A 1 186 ? -11.207 3.086 15.350 1.00 87.69 186 PHE A CA 1
ATOM 1457 C C . PHE A 1 186 ? -10.835 1.884 16.242 1.00 87.69 186 PHE A C 1
ATOM 1459 O O . PHE A 1 186 ? -11.656 0.970 16.367 1.00 87.69 186 PHE A O 1
ATOM 1466 N N . PRO A 1 187 ? -9.634 1.841 16.855 1.00 86.81 187 PRO A N 1
ATOM 1467 C CA . PRO A 1 187 ? -9.279 0.756 17.770 1.00 86.81 187 PRO A CA 1
ATOM 1468 C C . PRO A 1 187 ? -10.273 0.650 18.934 1.00 86.81 187 PRO A C 1
ATOM 1470 O O . PRO A 1 187 ? -10.706 1.671 19.478 1.00 86.81 187 PRO A O 1
ATOM 1473 N N . SER A 1 188 ? -10.656 -0.576 19.309 1.00 69.56 188 SER A N 1
ATOM 1474 C CA . SER A 1 188 ? -11.827 -0.801 20.173 1.00 69.56 188 SER A CA 1
ATOM 1475 C C . SER A 1 188 ? -11.647 -0.410 21.632 1.00 69.56 188 SER A C 1
ATOM 1477 O O . SER A 1 188 ? -12.629 -0.418 22.362 1.00 69.56 188 SER A O 1
ATOM 1479 N N . ASP A 1 189 ? -10.437 -0.137 22.119 1.00 61.25 189 ASP A N 1
ATOM 1480 C CA . ASP A 1 189 ? -10.253 0.165 23.551 1.00 61.25 189 ASP A CA 1
ATOM 1481 C C . ASP A 1 189 ? -10.838 1.546 23.926 1.00 61.25 189 ASP A C 1
ATOM 1483 O O . ASP A 1 189 ? -10.892 1.928 25.091 1.00 61.25 189 ASP A O 1
ATOM 1487 N N . LEU A 1 190 ? -11.387 2.247 22.928 1.00 59.59 190 LEU A N 1
ATOM 1488 C CA . LEU A 1 190 ? -12.198 3.452 23.050 1.00 59.59 190 LEU A CA 1
ATOM 1489 C C . LEU A 1 190 ? -13.712 3.199 22.998 1.00 59.59 190 LEU A C 1
ATOM 1491 O O . LEU A 1 190 ? -14.465 4.155 22.785 1.00 59.59 190 LEU A O 1
ATOM 1495 N N . ASP A 1 191 ? -14.166 1.953 23.188 1.00 49.31 191 ASP A N 1
ATOM 1496 C CA . ASP A 1 191 ? -15.587 1.588 23.234 1.00 49.31 191 ASP A CA 1
ATOM 1497 C C . ASP A 1 191 ? -16.320 2.476 24.273 1.00 49.31 191 ASP A C 1
ATOM 1499 O O . ASP A 1 191 ? -16.232 2.274 25.483 1.00 49.31 191 ASP A O 1
ATOM 1503 N N . GLY A 1 192 ? -17.006 3.523 23.801 1.00 49.19 192 GLY A N 1
ATOM 1504 C CA . GLY A 1 192 ? -17.778 4.485 24.596 1.00 49.19 192 GLY A CA 1
ATOM 1505 C C . GLY A 1 192 ? -17.271 5.934 24.573 1.00 49.19 192 GLY A C 1
ATOM 1506 O O . GLY A 1 192 ? -18.005 6.825 25.003 1.00 49.19 192 GLY A O 1
ATOM 1507 N N . ALA A 1 193 ? -16.069 6.203 24.052 1.00 50.03 193 ALA A N 1
ATOM 1508 C CA . ALA A 1 193 ? -15.500 7.556 23.993 1.00 50.03 193 ALA A CA 1
ATOM 1509 C C . ALA A 1 193 ? -15.969 8.363 22.766 1.00 50.03 193 ALA A C 1
ATOM 1511 O O . ALA A 1 193 ? -16.036 9.592 22.830 1.00 50.03 193 ALA A O 1
ATOM 1512 N N . ILE A 1 194 ? -16.329 7.691 21.661 1.00 55.31 194 ILE A N 1
ATOM 1513 C CA . ILE A 1 194 ? -16.844 8.333 20.441 1.00 55.31 194 ILE A CA 1
ATOM 1514 C C . ILE A 1 194 ? -18.239 7.767 20.094 1.00 55.31 194 ILE A C 1
ATOM 1516 O O . ILE A 1 194 ? -18.332 6.691 19.499 1.00 55.31 194 ILE A O 1
ATOM 1520 N N . PRO A 1 195 ? -19.332 8.487 20.430 1.00 52.69 195 PRO A N 1
ATOM 1521 C CA . PRO A 1 195 ? -20.715 7.994 20.348 1.00 52.69 195 PRO A CA 1
ATOM 1522 C C . PRO A 1 195 ? -21.169 7.465 18.977 1.00 52.69 195 PRO A C 1
ATOM 1524 O O . PRO A 1 195 ? -22.009 6.571 18.928 1.00 52.69 195 PRO A O 1
ATOM 1527 N N . ASP A 1 196 ? -20.600 7.974 17.879 1.00 55.09 196 ASP A N 1
ATOM 1528 C CA . ASP A 1 196 ? -21.016 7.639 16.506 1.00 55.09 196 ASP A CA 1
ATOM 1529 C C . ASP A 1 196 ? -20.120 6.599 15.800 1.00 55.09 196 ASP A C 1
ATOM 1531 O O . ASP A 1 196 ? -20.472 6.125 14.721 1.00 55.09 196 ASP A O 1
ATOM 1535 N N . TYR A 1 197 ? -18.974 6.214 16.380 1.00 55.50 197 TYR A N 1
ATOM 1536 C CA . TYR A 1 197 ? -17.979 5.347 15.712 1.00 55.50 197 TYR A CA 1
ATOM 1537 C C . TYR A 1 197 ? -17.960 3.893 16.208 1.00 55.50 197 TYR A C 1
ATOM 1539 O O . TYR A 1 197 ? -17.316 3.036 15.611 1.00 55.50 197 TYR A O 1
ATOM 1547 N N . ASN A 1 198 ? -18.725 3.594 17.253 1.00 55.16 198 ASN A N 1
ATOM 1548 C CA . ASN A 1 198 ? -18.622 2.355 18.023 1.00 55.16 198 ASN A CA 1
ATOM 1549 C C . ASN A 1 198 ? -19.296 1.111 17.423 1.00 55.16 198 ASN A C 1
ATOM 1551 O O . ASN A 1 198 ? -19.197 0.021 17.978 1.00 55.16 198 ASN A O 1
ATOM 1555 N N . SER A 1 199 ? -20.031 1.247 16.318 1.00 64.31 199 SER A N 1
ATOM 1556 C CA . SER A 1 199 ? -20.707 0.096 15.701 1.00 64.31 199 SER A CA 1
ATOM 1557 C C . SER A 1 199 ? -19.822 -0.650 14.704 1.00 64.31 199 SER A C 1
ATOM 1559 O O . SER A 1 199 ? -20.007 -1.850 14.511 1.00 64.31 199 SER A O 1
ATOM 1561 N N . ASN A 1 200 ? -18.849 0.029 14.088 1.00 79.25 200 ASN A N 1
ATOM 1562 C CA . ASN A 1 200 ? -17.977 -0.558 13.080 1.00 79.25 200 ASN A CA 1
ATOM 1563 C C . ASN A 1 200 ? -16.649 -0.982 13.712 1.00 79.25 200 ASN A C 1
ATOM 1565 O O . ASN A 1 200 ? -15.874 -0.137 14.147 1.00 79.25 200 ASN A O 1
ATOM 1569 N N . LYS A 1 201 ? -16.361 -2.284 13.716 1.00 86.06 201 LYS A N 1
ATOM 1570 C CA . LYS A 1 201 ? -15.107 -2.835 14.250 1.00 86.06 201 LYS A CA 1
ATOM 1571 C C . LYS A 1 201 ? -14.004 -2.961 13.193 1.00 86.06 201 LYS A C 1
ATOM 1573 O O . LYS A 1 201 ? -12.934 -3.491 13.468 1.00 86.06 201 LYS A O 1
ATOM 1578 N N . THR A 1 202 ? -14.263 -2.515 11.965 1.00 88.88 202 THR A N 1
ATOM 1579 C CA . THR A 1 202 ? -13.293 -2.556 10.866 1.00 88.88 202 THR A CA 1
ATOM 1580 C C . THR A 1 202 ? -12.699 -1.182 10.638 1.00 88.88 202 THR A C 1
ATOM 1582 O O . THR A 1 202 ? -13.390 -0.294 10.143 1.00 88.88 2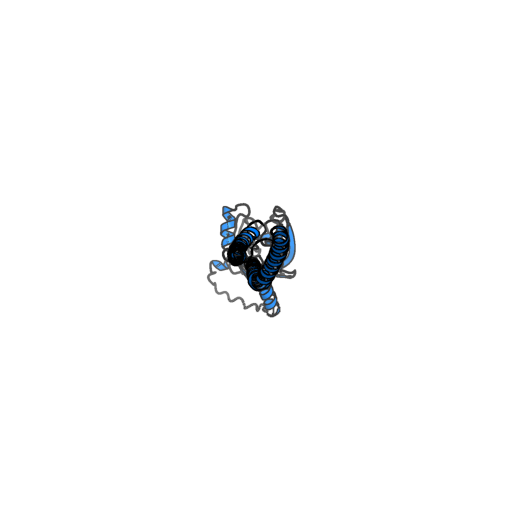02 THR A O 1
ATOM 1585 N N . MET A 1 203 ? -11.416 -1.024 10.944 1.00 91.00 203 MET A N 1
ATOM 1586 C CA . MET A 1 203 ? -10.630 0.140 10.550 1.00 91.00 203 MET A CA 1
ATOM 1587 C C . MET A 1 203 ? -10.122 -0.044 9.121 1.00 91.00 203 MET A C 1
ATOM 1589 O O . MET A 1 203 ? -9.561 -1.088 8.788 1.00 91.00 203 MET A O 1
ATOM 1593 N N . PHE A 1 204 ? -10.277 0.975 8.279 1.00 92.69 204 PHE A N 1
ATOM 1594 C CA . PHE A 1 204 ? -9.830 0.921 6.893 1.00 92.69 204 PHE A CA 1
ATOM 1595 C C . PHE A 1 204 ? -8.787 2.004 6.624 1.00 92.69 204 PHE A C 1
ATOM 1597 O O . PHE A 1 204 ? -9.076 3.199 6.704 1.00 92.69 204 PHE A O 1
ATOM 1604 N N . LEU A 1 205 ? -7.569 1.579 6.291 1.00 94.38 205 LEU A N 1
ATOM 1605 C CA . LEU A 1 205 ? -6.432 2.452 6.023 1.00 94.38 205 LEU A CA 1
ATOM 1606 C C . LEU A 1 205 ? -5.966 2.275 4.581 1.00 94.38 205 LEU A C 1
ATOM 1608 O O . LEU A 1 205 ? -5.778 1.151 4.116 1.00 94.38 205 LEU A O 1
ATOM 1612 N N . PHE A 1 206 ? -5.727 3.370 3.865 1.00 93.06 206 PHE A N 1
ATOM 1613 C CA . PHE A 1 206 ? -5.267 3.316 2.480 1.00 93.06 206 PHE A CA 1
ATOM 1614 C C . PHE A 1 206 ? -4.140 4.308 2.194 1.00 93.06 206 PHE A C 1
ATOM 1616 O O . PHE A 1 206 ? -4.111 5.417 2.726 1.00 93.06 206 PHE A O 1
ATOM 1623 N N . ALA A 1 207 ? -3.200 3.887 1.344 1.00 91.12 207 ALA A N 1
ATOM 1624 C CA . ALA A 1 207 ? -2.091 4.717 0.875 1.00 91.12 207 ALA A CA 1
ATOM 1625 C C . ALA A 1 207 ? -1.583 4.294 -0.513 1.00 91.12 207 ALA A C 1
ATOM 1627 O O . ALA A 1 207 ? -1.917 3.216 -1.022 1.00 91.12 207 ALA A O 1
ATOM 1628 N N . HIS A 1 208 ? -0.757 5.136 -1.138 1.00 86.00 208 HIS A N 1
ATOM 1629 C CA . HIS A 1 208 ? -0.167 4.847 -2.448 1.00 86.00 208 HIS A CA 1
ATOM 1630 C C . HIS A 1 208 ? 0.794 3.647 -2.409 1.00 86.00 208 HIS A C 1
ATOM 1632 O O . HIS A 1 208 ? 1.587 3.499 -1.476 1.00 86.00 208 HIS A O 1
ATOM 1638 N N . SER A 1 209 ? 0.743 2.805 -3.453 1.00 68.69 209 SER A N 1
ATOM 1639 C CA . SER A 1 209 ? 1.708 1.711 -3.646 1.00 68.69 209 SER A CA 1
ATOM 1640 C C . SER A 1 209 ? 2.976 2.222 -4.300 1.00 68.69 209 SER A C 1
ATOM 1642 O O . SER A 1 209 ? 4.051 1.828 -3.894 1.00 68.69 209 SER A O 1
ATOM 1644 N N . THR A 1 210 ? 2.864 3.114 -5.282 1.00 68.88 210 THR A N 1
ATOM 1645 C CA . THR A 1 210 ? 3.958 3.873 -5.913 1.00 68.88 210 THR A CA 1
ATOM 1646 C C . THR A 1 210 ? 3.355 4.992 -6.758 1.00 68.88 210 THR A C 1
ATOM 1648 O O . THR A 1 210 ? 2.273 4.791 -7.317 1.00 68.88 210 THR A O 1
ATOM 1651 N N . ASP A 1 211 ? 4.088 6.075 -7.006 1.00 55.59 211 ASP A N 1
ATOM 1652 C CA . ASP A 1 211 ? 3.667 7.060 -8.004 1.00 55.59 211 ASP A CA 1
ATOM 1653 C C . ASP A 1 211 ? 3.929 6.589 -9.425 1.00 55.59 211 ASP A C 1
ATOM 1655 O O . ASP A 1 211 ? 5.066 6.539 -9.900 1.00 55.59 211 ASP A O 1
ATOM 1659 N N . ALA A 1 212 ? 2.850 6.357 -10.161 1.00 46.81 212 ALA A N 1
ATOM 1660 C CA . ALA A 1 212 ? 2.886 6.300 -11.611 1.00 46.81 212 ALA A CA 1
ATOM 1661 C C . ALA A 1 212 ? 2.902 7.713 -12.222 1.00 46.81 212 ALA A C 1
ATOM 1663 O O . ALA A 1 212 ? 2.116 8.006 -13.112 1.00 46.81 212 ALA A O 1
ATOM 1664 N N . SER A 1 213 ? 3.790 8.602 -11.768 1.00 43.34 213 SER A N 1
ATOM 1665 C CA . SER A 1 213 ? 4.098 9.833 -12.505 1.00 43.34 213 SER A CA 1
ATOM 1666 C C . SER A 1 213 ? 5.396 10.499 -12.035 1.00 43.34 213 SER A C 1
ATOM 1668 O O . SER A 1 213 ? 5.403 11.574 -11.452 1.00 43.34 213 SER A O 1
ATOM 1670 N N . TRP A 1 214 ? 6.522 9.841 -12.319 1.00 44.66 214 TRP A N 1
ATOM 1671 C CA . TRP A 1 214 ? 7.819 10.484 -12.603 1.00 44.66 214 TRP A CA 1
ATOM 1672 C C . TRP A 1 214 ? 8.513 11.154 -11.404 1.00 44.66 214 TRP A C 1
ATOM 1674 O O . TRP A 1 214 ? 9.584 11.733 -11.578 1.00 44.66 214 TRP A O 1
ATOM 1684 N N . ASN A 1 215 ? 7.962 11.036 -10.191 1.00 44.94 215 ASN A N 1
ATOM 1685 C CA . ASN A 1 215 ? 8.548 11.623 -8.991 1.00 44.94 215 ASN A CA 1
ATOM 1686 C C . ASN A 1 215 ? 8.288 10.792 -7.719 1.00 44.94 215 ASN A C 1
ATOM 1688 O O . ASN A 1 215 ? 7.616 11.232 -6.793 1.00 44.94 215 ASN A O 1
ATOM 1692 N N . VAL A 1 216 ? 8.886 9.597 -7.669 1.00 47.22 216 VAL A N 1
ATOM 1693 C CA . VAL A 1 216 ? 8.826 8.647 -6.536 1.00 47.22 216 VAL A CA 1
ATOM 1694 C C . VAL A 1 216 ? 9.355 9.245 -5.218 1.00 47.22 216 VAL A C 1
ATOM 1696 O O . VAL A 1 216 ? 9.065 8.723 -4.148 1.00 47.22 216 VAL A O 1
ATOM 1699 N N . SER A 1 217 ? 10.134 10.337 -5.260 1.00 46.72 217 SER A N 1
ATOM 1700 C CA . SER A 1 217 ? 10.602 11.018 -4.043 1.00 46.72 217 SER A CA 1
ATOM 1701 C C . SER A 1 217 ? 9.621 12.055 -3.498 1.00 46.72 217 SER A C 1
ATOM 1703 O O . SER A 1 217 ? 9.883 12.599 -2.429 1.00 46.72 217 SER A O 1
ATOM 1705 N N . THR A 1 218 ? 8.557 12.391 -4.237 1.00 47.53 218 THR A N 1
ATOM 1706 C CA . THR A 1 218 ? 7.633 13.474 -3.859 1.00 47.53 218 THR A CA 1
ATOM 1707 C C . THR A 1 218 ? 6.299 12.965 -3.334 1.00 47.53 218 THR A C 1
ATOM 1709 O O . THR A 1 218 ? 5.686 13.690 -2.555 1.00 47.53 218 THR A O 1
ATOM 1712 N N . TYR A 1 219 ? 5.885 11.729 -3.645 1.00 52.22 219 TYR A N 1
ATOM 1713 C CA . TYR A 1 219 ? 4.753 11.125 -2.951 1.00 52.22 219 TYR A CA 1
ATOM 1714 C C . TYR A 1 219 ? 5.111 9.796 -2.286 1.00 52.22 219 TYR A C 1
ATOM 1716 O O . TYR A 1 219 ? 5.853 8.941 -2.771 1.00 52.22 219 TYR A O 1
ATOM 1724 N N . ASN A 1 220 ? 4.607 9.690 -1.066 1.00 61.50 220 ASN A N 1
ATOM 1725 C CA . ASN A 1 220 ? 4.985 8.727 -0.058 1.00 61.50 220 ASN A CA 1
ATOM 1726 C C . ASN A 1 220 ? 4.450 7.325 -0.404 1.00 61.50 220 ASN A C 1
ATOM 1728 O O . ASN A 1 220 ? 3.333 6.970 -0.034 1.00 61.50 220 ASN A O 1
ATOM 1732 N N . ALA A 1 221 ? 5.258 6.500 -1.082 1.00 73.25 221 ALA A N 1
ATOM 1733 C CA . ALA A 1 221 ? 4.958 5.096 -1.407 1.00 73.25 221 ALA A CA 1
ATOM 1734 C C . ALA A 1 221 ? 5.007 4.163 -0.170 1.00 73.25 221 ALA A C 1
ATOM 1736 O O . ALA A 1 221 ? 5.682 3.133 -0.168 1.00 73.25 221 ALA A O 1
ATOM 1737 N N . ILE A 1 222 ? 4.326 4.546 0.914 1.00 82.19 222 ILE A N 1
ATOM 1738 C CA . ILE A 1 222 ? 4.403 3.898 2.232 1.00 82.19 222 ILE A CA 1
ATOM 1739 C C . ILE A 1 222 ? 3.898 2.454 2.168 1.00 82.19 222 ILE A C 1
ATOM 1741 O O . ILE A 1 222 ? 4.487 1.565 2.776 1.00 82.19 222 ILE A O 1
ATOM 1745 N N . PHE A 1 223 ? 2.843 2.197 1.393 1.00 90.25 223 PHE A N 1
ATOM 1746 C CA . PHE A 1 223 ? 2.240 0.869 1.273 1.00 90.25 223 PHE A CA 1
ATOM 1747 C C . PHE A 1 223 ? 2.772 0.045 0.095 1.00 90.25 223 PHE A C 1
ATOM 1749 O O . PHE A 1 223 ? 2.235 -1.025 -0.192 1.00 90.25 223 PHE A O 1
ATOM 1756 N N . TYR A 1 224 ? 3.869 0.470 -0.546 1.00 86.75 224 TYR A N 1
ATOM 1757 C CA . TYR A 1 224 ? 4.554 -0.330 -1.568 1.00 86.75 224 TYR A CA 1
ATOM 1758 C C . TYR A 1 224 ? 4.866 -1.754 -1.086 1.00 86.75 224 TYR A C 1
ATOM 1760 O O . TYR A 1 224 ? 4.594 -2.734 -1.780 1.00 86.75 224 TYR A O 1
ATOM 1768 N N . SER A 1 225 ? 5.408 -1.854 0.130 1.00 88.06 225 SER A N 1
ATOM 1769 C CA . SER A 1 225 ? 5.891 -3.104 0.717 1.00 88.06 225 SER A CA 1
ATOM 1770 C C . SER A 1 225 ? 4.790 -3.949 1.367 1.00 88.06 225 SER A C 1
ATOM 1772 O O . SER A 1 225 ? 5.098 -5.005 1.906 1.00 88.06 225 SER A O 1
ATOM 1774 N N . LEU A 1 226 ? 3.504 -3.563 1.292 1.00 91.69 226 LEU A N 1
ATOM 1775 C CA . LEU A 1 226 ? 2.412 -4.416 1.800 1.00 91.69 226 LEU A CA 1
ATOM 1776 C C . LEU A 1 226 ? 2.375 -5.789 1.114 1.00 91.69 226 LEU A C 1
ATOM 1778 O O . LEU A 1 226 ? 1.918 -6.760 1.706 1.00 91.69 226 LEU A O 1
ATOM 1782 N N . LYS A 1 227 ? 2.883 -5.881 -0.123 1.00 90.69 227 LYS A N 1
ATOM 1783 C CA . LYS A 1 227 ? 3.010 -7.140 -0.877 1.00 90.69 227 LYS A CA 1
ATOM 1784 C C . LYS A 1 227 ? 3.924 -8.170 -0.209 1.00 90.69 227 LYS A C 1
ATOM 1786 O O . LYS A 1 227 ? 3.850 -9.342 -0.559 1.00 90.69 227 LYS A O 1
ATOM 1791 N N . ASP A 1 228 ? 4.796 -7.712 0.685 1.00 90.12 228 ASP A N 1
ATOM 1792 C CA . ASP A 1 228 ? 5.812 -8.523 1.346 1.00 90.12 228 ASP A CA 1
ATOM 1793 C C . ASP A 1 228 ? 5.354 -8.995 2.742 1.00 90.12 228 ASP A C 1
ATOM 1795 O O . ASP A 1 228 ? 6.104 -9.702 3.410 1.00 90.12 228 ASP A O 1
ATOM 1799 N N . LEU A 1 229 ? 4.139 -8.627 3.183 1.00 92.44 229 LEU A N 1
ATOM 1800 C CA . LEU A 1 229 ? 3.576 -9.084 4.455 1.00 92.44 229 LEU A CA 1
ATOM 1801 C C . LEU A 1 229 ? 3.070 -10.524 4.378 1.00 92.44 229 LEU A C 1
ATOM 1803 O O . LEU A 1 229 ? 2.364 -10.919 3.447 1.00 92.44 229 LEU A O 1
ATOM 1807 N N . GLU A 1 230 ? 3.388 -11.279 5.422 1.00 93.69 230 GLU A N 1
ATOM 1808 C CA . GLU A 1 230 ? 3.009 -12.672 5.607 1.00 93.69 230 GLU A CA 1
ATOM 1809 C C . GLU A 1 230 ? 2.027 -12.822 6.779 1.00 93.69 230 GLU A C 1
ATOM 1811 O O . GLU A 1 230 ? 1.956 -11.993 7.690 1.00 93.69 230 GLU A O 1
ATOM 1816 N N . VAL A 1 231 ? 1.253 -13.910 6.761 1.00 94.81 231 VAL A N 1
ATOM 1817 C CA . VAL A 1 231 ? 0.340 -14.257 7.857 1.00 94.81 231 VAL A CA 1
ATOM 1818 C C . VAL A 1 231 ? 1.128 -14.391 9.160 1.00 94.81 231 VAL A C 1
ATOM 1820 O O . VAL A 1 231 ? 2.145 -15.079 9.211 1.00 94.81 231 VAL A O 1
ATOM 1823 N N . GLY A 1 232 ? 0.640 -13.744 10.216 1.00 93.69 232 GLY A N 1
ATOM 1824 C CA . GLY A 1 232 ? 1.292 -13.682 11.521 1.00 93.69 232 GLY A CA 1
ATOM 1825 C C . GLY A 1 232 ? 2.166 -12.446 11.742 1.00 93.69 232 GLY A C 1
ATOM 1826 O O . GLY A 1 232 ? 2.494 -12.174 12.893 1.00 93.69 232 GLY A O 1
ATOM 1827 N N . ASN A 1 233 ? 2.509 -11.675 10.700 1.00 94.88 233 ASN A N 1
ATOM 1828 C CA . ASN A 1 233 ? 3.210 -10.396 10.875 1.00 94.88 233 ASN A CA 1
ATOM 1829 C C . ASN A 1 233 ? 2.370 -9.402 11.682 1.00 94.88 233 ASN A C 1
ATOM 1831 O O . ASN A 1 233 ? 1.135 -9.468 11.696 1.00 94.88 233 ASN A O 1
ATOM 1835 N N . THR A 1 234 ? 3.059 -8.485 12.349 1.00 94.81 234 THR A N 1
ATOM 1836 C CA . THR A 1 234 ? 2.467 -7.594 13.341 1.00 94.81 234 THR A CA 1
ATOM 1837 C C . THR A 1 234 ? 2.187 -6.215 12.752 1.00 94.81 234 THR A C 1
ATOM 1839 O O . THR A 1 234 ? 3.014 -5.632 12.058 1.00 94.81 234 THR A O 1
ATOM 1842 N N . VAL A 1 235 ? 1.020 -5.659 13.065 1.00 96.38 235 VAL A N 1
ATOM 1843 C CA . VAL A 1 235 ? 0.643 -4.281 12.740 1.00 96.38 235 VAL A CA 1
ATOM 1844 C C . VAL A 1 235 ? 0.324 -3.561 14.046 1.00 96.38 235 VAL A C 1
ATOM 1846 O O . VAL A 1 235 ? -0.603 -3.942 14.755 1.00 96.38 235 VAL A O 1
ATOM 1849 N N . GLU A 1 236 ? 1.093 -2.527 14.369 1.00 94.81 236 GLU A N 1
ATOM 1850 C CA . GLU A 1 236 ? 0.853 -1.644 15.512 1.00 94.81 236 GLU A CA 1
ATOM 1851 C C . GLU A 1 236 ? 0.088 -0.408 15.039 1.00 94.81 236 GLU A C 1
ATOM 1853 O O . GLU A 1 236 ? 0.543 0.310 14.145 1.00 94.81 236 GLU A O 1
ATOM 1858 N N . ILE A 1 237 ? -1.046 -0.122 15.667 1.00 93.69 237 ILE A N 1
ATOM 1859 C CA . ILE A 1 237 ? -1.739 1.155 15.545 1.00 93.69 237 ILE A CA 1
ATOM 1860 C C . ILE A 1 237 ? -1.526 1.920 16.842 1.00 93.69 237 ILE A C 1
ATOM 1862 O O . ILE A 1 237 ? -1.987 1.493 17.893 1.00 93.69 237 ILE A O 1
ATOM 1866 N N . VAL A 1 238 ? -0.849 3.06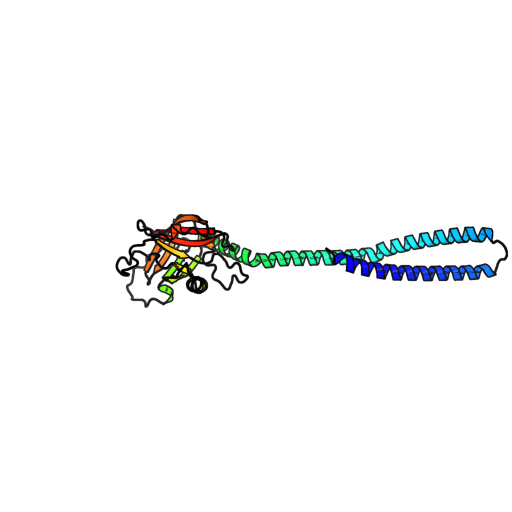1 16.766 1.00 90.88 238 VAL A N 1
ATOM 1867 C CA . VAL A 1 238 ? -0.745 3.992 17.887 1.00 90.88 238 VAL A CA 1
ATOM 1868 C C . VAL A 1 238 ? -1.855 5.018 17.739 1.00 90.88 238 VAL A C 1
ATOM 1870 O O . VAL A 1 238 ? -1.885 5.757 16.750 1.00 90.88 238 VAL A O 1
ATOM 1873 N N . PHE A 1 239 ? -2.767 5.064 18.700 1.00 88.25 239 PHE A N 1
ATOM 1874 C CA . PHE A 1 239 ? -3.893 5.984 18.703 1.00 88.25 239 PHE A CA 1
ATOM 1875 C C . PHE A 1 239 ? -3.983 6.686 20.055 1.00 88.25 239 PHE A C 1
ATOM 1877 O O . PHE A 1 239 ? -4.037 6.042 21.093 1.00 88.25 239 PHE A O 1
ATOM 1884 N N . TRP A 1 240 ? -3.932 8.020 20.051 1.00 84.88 240 TRP A N 1
ATOM 1885 C CA . TRP A 1 240 ? -3.879 8.847 21.267 1.00 84.88 240 TRP A CA 1
ATOM 1886 C C . TRP A 1 240 ? -2.838 8.380 22.300 1.00 84.88 240 TRP A C 1
ATOM 1888 O O . TRP A 1 240 ? -3.068 8.436 23.503 1.00 84.88 240 TRP A O 1
ATOM 1898 N N . GLY A 1 241 ? -1.665 7.952 21.825 1.00 82.06 241 GLY A N 1
ATOM 1899 C CA . GLY A 1 241 ? -0.576 7.468 22.677 1.00 82.06 241 GLY A CA 1
ATOM 1900 C C . GLY A 1 241 ? -0.720 6.024 23.175 1.00 82.06 241 GLY A C 1
ATOM 1901 O O . GLY A 1 241 ? 0.211 5.530 23.810 1.00 82.06 241 GLY A O 1
ATOM 1902 N N . GLU A 1 242 ? -1.819 5.334 22.865 1.00 85.56 242 GLU A N 1
ATOM 1903 C CA . GLU A 1 242 ? -2.025 3.917 23.181 1.00 85.56 242 GLU A CA 1
ATOM 1904 C C . GLU A 1 242 ? -1.701 3.033 21.971 1.00 85.56 242 GLU A C 1
ATOM 1906 O O . GLU A 1 242 ? -2.054 3.357 20.838 1.00 85.56 242 GLU A O 1
ATOM 1911 N N . SER A 1 243 ? -1.000 1.921 22.202 1.00 89.12 243 SER A N 1
ATOM 1912 C CA . SER A 1 243 ? -0.644 0.962 21.152 1.00 89.12 243 SER A CA 1
ATOM 1913 C C . SER A 1 243 ? -1.653 -0.183 21.098 1.00 89.12 243 SER A C 1
ATOM 1915 O O . SER A 1 243 ? -1.809 -0.922 22.070 1.00 89.12 243 SER A O 1
ATOM 1917 N N . HIS A 1 244 ? -2.258 -0.386 19.932 1.00 91.81 244 HIS A N 1
ATOM 1918 C CA . HIS A 1 244 ? -3.146 -1.504 19.628 1.00 91.81 244 HIS A CA 1
ATOM 1919 C C . HIS A 1 244 ? -2.474 -2.425 18.612 1.00 91.81 244 HIS A C 1
ATOM 1921 O O . HIS A 1 244 ? -2.008 -1.984 17.559 1.00 91.81 244 HIS A O 1
ATOM 1927 N N . TRP A 1 245 ? -2.423 -3.715 18.927 1.00 93.56 245 TRP A N 1
ATOM 1928 C CA . TRP A 1 245 ? -1.684 -4.701 18.148 1.00 93.56 245 TRP A CA 1
ATOM 1929 C C . TRP A 1 245 ? -2.630 -5.575 17.335 1.00 93.56 245 TRP A C 1
ATOM 1931 O O . TRP A 1 245 ? -3.624 -6.088 17.847 1.00 93.56 245 TRP A O 1
ATOM 1941 N N . TYR A 1 246 ? -2.291 -5.777 16.067 1.00 95.44 246 TYR A N 1
ATOM 1942 C CA . TYR A 1 246 ? -3.018 -6.625 15.133 1.00 95.44 246 TYR A CA 1
ATOM 1943 C C . TYR A 1 246 ? -2.055 -7.624 14.492 1.00 95.44 246 TYR A C 1
ATOM 1945 O O . TYR A 1 246 ? -0.868 -7.350 14.322 1.00 95.44 246 TYR A O 1
ATOM 1953 N N . SER A 1 247 ? -2.573 -8.787 14.113 1.00 96.19 247 SER A N 1
ATOM 1954 C CA . SER A 1 247 ? -1.824 -9.841 13.433 1.00 96.19 247 SER A CA 1
ATOM 1955 C C . SER A 1 247 ? -2.436 -10.116 12.066 1.00 96.19 247 SER A C 1
ATOM 1957 O O . SER A 1 247 ? -3.643 -10.358 11.954 1.00 96.19 247 SER A O 1
ATOM 1959 N N . VAL A 1 248 ? -1.605 -10.081 11.022 1.00 96.31 248 VAL A N 1
ATOM 1960 C CA . VAL A 1 248 ? -2.014 -10.334 9.635 1.00 96.31 248 VAL A CA 1
ATOM 1961 C C . VAL A 1 248 ? -2.616 -11.734 9.519 1.00 96.31 248 VAL A C 1
ATOM 1963 O O . VAL A 1 248 ? -1.988 -12.724 9.898 1.00 96.31 248 VAL A O 1
ATOM 1966 N N . LYS A 1 249 ? -3.833 -11.828 8.977 1.00 95.19 249 LYS A N 1
ATOM 1967 C CA . LYS A 1 249 ? -4.554 -13.093 8.763 1.00 95.19 249 LYS A CA 1
ATOM 1968 C C . LYS A 1 249 ? -4.601 -13.501 7.303 1.00 95.19 249 LYS A C 1
ATOM 1970 O O . LYS A 1 249 ? -4.477 -14.685 7.001 1.00 95.19 249 LYS A O 1
ATOM 1975 N N . GLU A 1 250 ? -4.774 -12.538 6.405 1.00 94.00 250 GLU A N 1
ATOM 1976 C CA . GLU A 1 250 ? -4.835 -12.804 4.973 1.00 94.00 250 GLU A CA 1
ATOM 1977 C C . GLU A 1 250 ? -4.400 -11.603 4.132 1.00 94.00 250 GLU A C 1
ATOM 1979 O O . GLU A 1 250 ? -4.506 -10.447 4.547 1.00 94.00 250 GLU A O 1
ATOM 1984 N N . THR A 1 251 ? -3.983 -11.905 2.904 1.00 93.31 251 THR A N 1
ATOM 1985 C CA . THR A 1 251 ? -3.717 -10.926 1.851 1.00 93.31 251 THR A CA 1
ATOM 1986 C C . THR A 1 251 ? -4.519 -11.316 0.615 1.00 93.31 251 THR A C 1
ATOM 1988 O O . THR A 1 251 ? -4.464 -12.466 0.173 1.00 93.31 251 THR A O 1
ATOM 1991 N N . LYS A 1 252 ? -5.260 -10.371 0.031 1.00 92.38 252 LYS A N 1
ATOM 1992 C CA . LYS A 1 252 ? -6.116 -10.611 -1.141 1.00 92.38 252 LYS A CA 1
ATOM 1993 C C . LYS A 1 252 ? -5.990 -9.514 -2.184 1.00 92.38 252 LYS A C 1
ATOM 1995 O O . LYS A 1 252 ? -5.707 -8.360 -1.874 1.00 92.38 252 LYS A O 1
ATOM 2000 N N . ILE A 1 253 ? -6.217 -9.887 -3.441 1.00 93.56 253 ILE A N 1
ATOM 2001 C CA . ILE A 1 253 ? -6.260 -8.957 -4.569 1.00 93.56 253 ILE A CA 1
ATOM 2002 C C . ILE A 1 253 ? -7.697 -8.887 -5.070 1.00 93.56 253 ILE A C 1
ATOM 2004 O O . ILE A 1 253 ? -8.247 -9.901 -5.500 1.00 93.56 253 ILE A O 1
ATOM 2008 N N . VAL A 1 254 ? -8.272 -7.689 -5.062 1.00 92.12 254 VAL A N 1
ATOM 2009 C CA . VAL A 1 254 ? -9.657 -7.436 -5.484 1.00 92.12 254 VAL A CA 1
ATOM 2010 C C . VAL A 1 254 ? -9.714 -6.482 -6.677 1.00 92.12 254 VAL A C 1
ATOM 2012 O O . VAL A 1 254 ? -8.711 -5.857 -7.045 1.00 92.12 254 VAL A O 1
ATOM 2015 N N . ALA A 1 255 ? -10.878 -6.394 -7.320 1.00 91.44 255 ALA A N 1
ATOM 2016 C CA . ALA A 1 255 ? -11.114 -5.426 -8.388 1.00 91.44 255 ALA A CA 1
ATOM 2017 C C . ALA A 1 255 ? -11.088 -3.985 -7.840 1.00 91.44 255 ALA A C 1
ATOM 2019 O O . ALA A 1 255 ? -11.313 -3.757 -6.655 1.00 91.44 255 ALA A O 1
ATOM 2020 N N . ALA A 1 256 ? -10.763 -3.003 -8.686 1.00 87.12 256 ALA A N 1
ATOM 2021 C CA . ALA A 1 256 ? -10.618 -1.608 -8.254 1.00 87.12 256 ALA A CA 1
ATOM 2022 C C . ALA A 1 256 ? -11.927 -0.960 -7.765 1.00 87.12 256 ALA A C 1
ATOM 2024 O O . ALA A 1 256 ? -11.874 0.005 -7.007 1.00 87.12 256 ALA A O 1
ATOM 2025 N N . ASP A 1 257 ? -13.064 -1.480 -8.219 1.00 83.62 257 ASP A N 1
ATOM 2026 C CA . ASP A 1 257 ? -14.433 -1.052 -7.926 1.00 83.62 257 ASP A CA 1
ATOM 2027 C C . ASP A 1 257 ? -15.115 -1.899 -6.837 1.00 83.62 257 ASP A C 1
ATOM 2029 O O . ASP A 1 257 ? -16.281 -1.671 -6.510 1.00 83.62 257 ASP A O 1
ATOM 2033 N N . ASP A 1 258 ? -14.402 -2.865 -6.253 1.00 81.62 258 ASP A N 1
ATOM 2034 C CA . ASP A 1 258 ? -14.942 -3.718 -5.202 1.00 81.62 258 ASP A CA 1
ATOM 2035 C C . ASP A 1 258 ? -14.997 -2.975 -3.858 1.00 81.62 258 ASP A C 1
ATOM 2037 O O . ASP A 1 258 ? -14.015 -2.875 -3.122 1.00 81.62 258 ASP A O 1
ATOM 2041 N N . VAL A 1 259 ? -16.181 -2.451 -3.537 1.00 70.75 259 VAL A N 1
ATOM 2042 C CA . VAL A 1 259 ? -16.472 -1.739 -2.282 1.00 70.75 259 VAL A CA 1
ATOM 2043 C 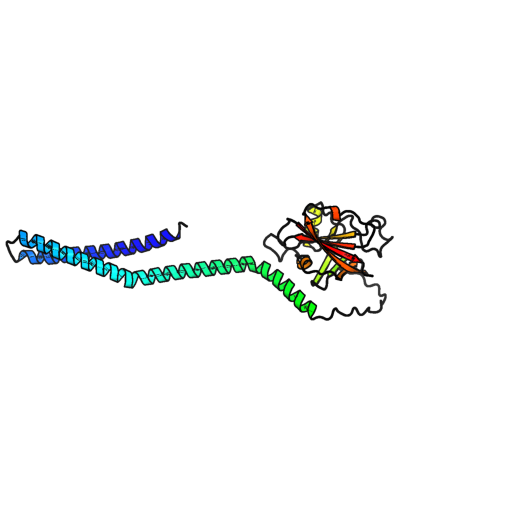C . VAL A 1 259 ? -17.018 -2.649 -1.181 1.00 70.75 259 VAL A C 1
ATOM 2045 O O . VAL A 1 259 ? -17.361 -2.160 -0.104 1.00 70.75 259 VAL A O 1
ATOM 2048 N N . SER A 1 260 ? -17.119 -3.964 -1.415 1.00 71.50 260 SER A N 1
ATOM 2049 C CA . SER A 1 260 ? -17.710 -4.903 -0.445 1.00 71.50 260 SER A CA 1
ATOM 2050 C C . SER A 1 260 ? -17.008 -4.879 0.917 1.00 71.50 260 SER A C 1
ATOM 2052 O O . SER A 1 260 ? -17.629 -5.142 1.942 1.00 71.50 260 SER A O 1
ATOM 2054 N N . LEU A 1 261 ? -15.736 -4.480 0.939 1.00 65.50 261 LEU A N 1
ATOM 2055 C CA . LEU A 1 261 ? -14.877 -4.452 2.123 1.00 65.50 261 LEU A CA 1
ATOM 2056 C C . LEU A 1 261 ? -14.865 -3.107 2.860 1.00 65.50 261 LEU A C 1
ATOM 2058 O O . LEU A 1 261 ? -14.302 -3.018 3.946 1.00 65.50 261 LEU A O 1
ATOM 2062 N N . LEU A 1 262 ? -15.518 -2.085 2.300 1.00 64.06 262 LEU A N 1
ATOM 2063 C CA . LEU A 1 262 ? -15.861 -0.855 3.021 1.00 64.06 262 LEU A CA 1
ATOM 2064 C C . LEU A 1 262 ? -17.134 -1.030 3.862 1.00 64.06 262 LEU A C 1
ATOM 2066 O O . LEU A 1 262 ? -17.501 -0.129 4.614 1.00 64.06 262 LEU A O 1
ATOM 2070 N N . GLN A 1 263 ? -17.829 -2.166 3.732 1.00 67.50 263 GLN A N 1
ATOM 2071 C CA . GLN A 1 263 ? -19.014 -2.431 4.534 1.00 67.50 263 GLN A CA 1
ATOM 2072 C C . GLN A 1 263 ? -18.620 -2.635 6.000 1.00 67.50 263 GLN A C 1
ATOM 2074 O O . GLN A 1 263 ? -17.781 -3.497 6.278 1.00 67.50 263 GLN A O 1
ATOM 2079 N N . PRO A 1 264 ? -19.241 -1.892 6.934 1.00 65.88 264 PRO A N 1
ATOM 2080 C CA . PRO A 1 264 ? -19.008 -2.064 8.358 1.00 65.88 264 PRO A CA 1
ATOM 2081 C C . PRO A 1 264 ? -19.155 -3.526 8.776 1.00 65.88 264 PRO A C 1
ATOM 2083 O O . PRO A 1 264 ? -20.205 -4.128 8.550 1.00 65.88 264 PRO A O 1
ATOM 2086 N N . GLN A 1 265 ? -18.117 -4.092 9.392 1.00 72.25 265 GLN A N 1
ATOM 2087 C CA . GLN A 1 265 ? -18.202 -5.409 10.024 1.00 72.25 265 GLN A CA 1
ATOM 2088 C C . GLN A 1 265 ? -18.228 -5.223 11.534 1.00 72.25 265 GLN A C 1
ATOM 2090 O O . GLN A 1 265 ? -17.432 -4.468 12.095 1.00 72.25 265 GLN A O 1
ATOM 2095 N N . THR A 1 266 ? -19.145 -5.923 12.193 1.00 71.06 266 THR A N 1
ATOM 2096 C CA . THR A 1 266 ? -19.386 -5.782 13.636 1.00 71.06 266 THR A CA 1
ATOM 2097 C C . THR A 1 266 ? -18.912 -6.996 14.437 1.00 71.06 266 THR A C 1
ATOM 2099 O O . THR A 1 266 ? -18.921 -6.967 15.667 1.00 71.06 266 THR A O 1
ATOM 2102 N N . GLU A 1 267 ? -18.521 -8.079 13.759 1.00 78.12 267 GLU A N 1
ATOM 2103 C CA . GLU A 1 267 ? -18.218 -9.365 14.395 1.00 78.12 267 GLU A CA 1
ATOM 2104 C C . GLU A 1 267 ? -16.845 -9.370 15.072 1.00 78.12 267 GLU A C 1
ATOM 2106 O O . GLU A 1 267 ? -16.736 -9.733 16.244 1.00 78.12 267 GLU A O 1
ATOM 2111 N N . LYS A 1 268 ? -15.810 -8.913 14.362 1.00 84.50 268 LYS A N 1
ATOM 2112 C CA . LYS A 1 268 ? -14.421 -8.910 14.827 1.00 84.50 268 LYS A CA 1
ATOM 2113 C C . LYS A 1 268 ? -13.773 -7.553 14.625 1.00 84.50 268 LYS A C 1
ATOM 2115 O O . LYS A 1 268 ? -14.067 -6.865 13.651 1.00 84.50 268 LYS A O 1
ATOM 2120 N N . GLU A 1 269 ? -12.873 -7.207 15.536 1.00 89.25 269 GLU A N 1
ATOM 2121 C CA . GLU A 1 269 ? -12.007 -6.050 15.359 1.00 89.25 269 GLU A CA 1
ATOM 2122 C C . GLU A 1 269 ? -10.865 -6.370 14.402 1.00 89.25 269 GLU A C 1
ATOM 2124 O O . GLU A 1 269 ? -10.095 -7.312 14.616 1.00 89.25 269 GLU A O 1
ATOM 2129 N N . GLN A 1 270 ? -10.778 -5.585 13.333 1.00 91.50 270 GLN A N 1
ATOM 2130 C CA . GLN A 1 270 ? -9.808 -5.792 12.270 1.00 91.50 270 GLN A CA 1
ATOM 2131 C C . GLN A 1 270 ? -9.361 -4.471 11.647 1.00 91.50 270 GLN A C 1
ATOM 2133 O O . GLN A 1 270 ? -10.105 -3.490 11.605 1.00 91.50 270 GLN A O 1
ATOM 2138 N N . VAL A 1 271 ? -8.152 -4.488 11.103 1.00 93.81 271 VAL A N 1
ATOM 2139 C CA . VAL A 1 271 ? -7.574 -3.423 10.293 1.00 93.81 271 VAL A CA 1
ATOM 2140 C C . VAL A 1 271 ? -7.393 -3.955 8.878 1.00 93.81 271 VAL A C 1
ATOM 2142 O O . VAL A 1 271 ? -6.777 -5.001 8.663 1.00 93.81 271 VAL A O 1
ATOM 2145 N N . ILE A 1 272 ? -7.918 -3.221 7.903 1.00 94.31 272 ILE A N 1
ATOM 2146 C CA . ILE A 1 272 ? -7.715 -3.485 6.482 1.00 94.31 272 ILE A CA 1
ATOM 2147 C C . ILE A 1 272 ? -6.775 -2.417 5.932 1.00 94.31 272 ILE A C 1
ATOM 2149 O O . ILE A 1 272 ? -7.092 -1.228 5.956 1.00 94.31 272 ILE A O 1
ATOM 2153 N N . LEU A 1 273 ? -5.628 -2.850 5.415 1.00 95.38 273 LEU A N 1
ATOM 2154 C CA . LEU A 1 273 ? -4.659 -1.998 4.733 1.00 95.38 273 LEU A CA 1
ATOM 2155 C C . LEU A 1 273 ? -4.830 -2.163 3.222 1.00 95.38 273 LEU A C 1
ATOM 2157 O O . LEU A 1 273 ? -4.682 -3.270 2.702 1.00 95.38 273 LEU A O 1
ATOM 2161 N N . GLN A 1 274 ? -5.124 -1.076 2.511 1.00 93.88 274 GLN A N 1
ATOM 2162 C CA . GLN A 1 274 ? -5.338 -1.080 1.066 1.00 93.88 274 GLN A CA 1
ATOM 2163 C C . GLN A 1 274 ? -4.265 -0.297 0.312 1.00 93.88 274 GLN A C 1
ATOM 2165 O O . GLN A 1 274 ? -3.963 0.854 0.628 1.00 93.88 274 GLN A O 1
ATOM 2170 N N . THR A 1 275 ? -3.809 -0.863 -0.805 1.00 92.12 275 THR A N 1
ATOM 2171 C CA . THR A 1 275 ? -3.043 -0.123 -1.809 1.00 92.12 275 THR A CA 1
ATOM 2172 C C . THR A 1 275 ? -3.380 -0.531 -3.248 1.00 92.12 275 THR A C 1
ATOM 2174 O O . THR A 1 275 ? -4.134 -1.477 -3.483 1.00 92.12 275 THR A O 1
ATOM 2177 N N . CYS A 1 276 ? -2.863 0.197 -4.242 1.00 91.19 276 CYS A N 1
ATOM 2178 C CA . CYS A 1 276 ? -3.093 -0.115 -5.655 1.00 91.19 276 CYS A CA 1
ATOM 2179 C C . CYS A 1 276 ? -2.215 -1.276 -6.136 1.00 91.19 276 CYS A C 1
ATOM 2181 O O . CYS A 1 276 ? -1.047 -1.380 -5.757 1.00 91.19 276 CYS A O 1
ATOM 2183 N N . TRP A 1 277 ? -2.760 -2.120 -7.011 1.00 88.88 277 TRP A N 1
ATOM 2184 C CA . TRP A 1 277 ? -2.076 -3.306 -7.511 1.00 88.88 277 TRP A CA 1
ATOM 2185 C C . TRP A 1 277 ? -2.293 -3.533 -9.017 1.00 88.88 277 TRP A C 1
ATOM 2187 O O . TRP A 1 277 ? -3.419 -3.371 -9.493 1.00 88.88 277 TRP A O 1
ATOM 2197 N N . PRO A 1 278 ? -1.278 -4.010 -9.763 1.00 89.56 278 PRO A N 1
ATOM 2198 C CA . PRO A 1 278 ? 0.147 -4.022 -9.411 1.00 89.56 278 PRO A CA 1
ATOM 2199 C C . PRO A 1 278 ? 0.696 -2.622 -9.087 1.00 89.56 278 PRO A C 1
ATOM 2201 O O . PRO A 1 278 ? 0.053 -1.630 -9.450 1.00 89.56 278 PRO A O 1
ATOM 2204 N N . PRO A 1 279 ? 1.865 -2.517 -8.429 1.00 82.75 279 PRO A N 1
ATOM 2205 C CA . PRO A 1 279 ? 2.498 -1.228 -8.177 1.00 82.75 279 PRO A CA 1
ATOM 2206 C C . PRO A 1 279 ? 2.648 -0.426 -9.477 1.00 82.75 279 PRO A C 1
ATOM 2208 O O . PRO A 1 279 ? 3.018 -0.972 -10.516 1.00 82.75 279 PRO A O 1
ATOM 2211 N N . GLY A 1 280 ? 2.309 0.859 -9.428 1.00 76.00 280 GLY A N 1
ATOM 2212 C CA . GLY A 1 280 ? 2.370 1.770 -10.575 1.00 76.00 280 GLY A CA 1
ATOM 2213 C C . GLY A 1 280 ? 1.145 1.709 -11.488 1.00 76.00 280 GLY A C 1
ATOM 2214 O O . GLY A 1 280 ? 1.144 2.290 -12.569 1.00 76.00 280 GLY A O 1
ATOM 2215 N N . THR A 1 281 ? 0.092 1.010 -11.070 1.00 83.06 281 THR A N 1
ATOM 2216 C CA . THR A 1 281 ? -1.181 0.930 -11.793 1.00 83.06 281 THR A CA 1
ATOM 2217 C C . THR A 1 281 ? -2.344 1.155 -10.833 1.00 83.06 281 THR A C 1
ATOM 2219 O O . THR A 1 281 ? -2.157 1.151 -9.622 1.00 83.06 281 THR A O 1
ATOM 2222 N N . THR A 1 282 ? -3.558 1.312 -11.357 1.00 86.06 282 THR A N 1
ATOM 2223 C CA . THR A 1 282 ? -4.797 1.434 -10.565 1.00 86.06 282 THR A CA 1
ATOM 2224 C C . THR A 1 282 ? -5.785 0.301 -10.846 1.00 86.06 282 THR A C 1
ATOM 2226 O O . THR A 1 282 ? -6.953 0.389 -10.468 1.00 86.06 282 THR A O 1
ATOM 2229 N N . TRP A 1 283 ? -5.333 -0.772 -11.505 1.00 88.12 283 TRP A N 1
ATOM 2230 C CA . TRP A 1 283 ? -6.195 -1.817 -12.067 1.00 88.12 283 TRP A CA 1
ATOM 2231 C C . TRP A 1 283 ? -6.903 -2.665 -11.015 1.00 88.12 283 TRP A C 1
ATOM 2233 O O . TRP A 1 283 ? -8.032 -3.102 -11.224 1.00 88.12 283 TRP A O 1
ATOM 2243 N N . LYS A 1 284 ? -6.221 -2.932 -9.903 1.00 92.44 284 LYS A N 1
ATOM 2244 C CA . LYS A 1 284 ? -6.702 -3.751 -8.791 1.00 92.44 284 LYS A CA 1
ATOM 2245 C C . LYS A 1 284 ? -6.314 -3.108 -7.466 1.00 92.44 284 LYS A C 1
ATOM 2247 O O . LYS A 1 284 ? -5.619 -2.083 -7.431 1.00 92.44 284 LYS A O 1
ATOM 2252 N N . ARG A 1 285 ? -6.766 -3.704 -6.369 1.00 92.94 285 ARG A N 1
ATOM 2253 C CA . ARG A 1 285 ? -6.324 -3.354 -5.018 1.00 92.94 285 ARG A CA 1
ATOM 2254 C C . ARG A 1 285 ? -5.677 -4.560 -4.361 1.00 92.94 285 ARG A C 1
ATOM 2256 O O . ARG A 1 285 ? -6.177 -5.672 -4.500 1.00 92.94 285 ARG A O 1
ATOM 2263 N N . LEU A 1 286 ? -4.560 -4.324 -3.685 1.00 94.00 286 LEU A N 1
ATOM 2264 C CA . LEU A 1 286 ? -3.971 -5.261 -2.740 1.00 94.00 286 LEU A CA 1
ATOM 2265 C C . LEU A 1 286 ? -4.501 -4.898 -1.359 1.00 94.00 286 LEU A C 1
ATOM 2267 O O . LEU A 1 286 ? -4.410 -3.735 -0.961 1.00 94.00 286 LEU A O 1
ATOM 2271 N N . LEU A 1 287 ? -5.036 -5.889 -0.659 1.00 94.31 287 LEU A N 1
ATOM 2272 C CA . LEU A 1 287 ? -5.597 -5.748 0.673 1.00 94.31 287 LEU A CA 1
ATOM 2273 C C . LEU A 1 287 ? -4.886 -6.690 1.628 1.00 94.31 287 LEU A C 1
ATOM 2275 O O . LEU A 1 287 ? -4.764 -7.878 1.331 1.00 94.31 287 LEU A O 1
ATOM 2279 N N . VAL A 1 288 ? -4.477 -6.164 2.774 1.00 95.62 288 VAL A N 1
ATOM 2280 C CA . VAL A 1 288 ? -3.968 -6.941 3.904 1.00 95.62 288 VAL A CA 1
ATOM 2281 C C . VAL A 1 288 ? -4.973 -6.803 5.034 1.00 95.62 288 VAL A C 1
ATOM 2283 O O . VAL A 1 288 ? -5.306 -5.686 5.428 1.00 95.62 288 VAL A O 1
ATOM 2286 N N . VAL A 1 289 ? -5.479 -7.929 5.525 1.00 94.38 289 VAL A N 1
ATOM 2287 C CA . VAL A 1 289 ? -6.432 -7.978 6.635 1.00 94.38 289 VAL A CA 1
ATOM 2288 C C . VAL A 1 289 ? -5.696 -8.478 7.869 1.00 94.38 289 VAL A C 1
ATOM 2290 O O . VAL A 1 289 ? -5.130 -9.575 7.861 1.00 94.38 289 VAL A O 1
ATOM 2293 N N . ALA A 1 290 ? -5.708 -7.674 8.925 1.00 95.19 290 ALA A N 1
ATOM 2294 C CA . ALA A 1 290 ? -5.157 -8.015 10.226 1.00 95.19 290 ALA A CA 1
ATOM 2295 C C . ALA A 1 290 ? -6.267 -7.979 11.280 1.00 95.19 290 ALA A C 1
ATOM 2297 O O . ALA A 1 290 ? -7.076 -7.059 11.299 1.00 95.19 290 ALA A O 1
ATOM 2298 N N . GLU A 1 291 ? -6.315 -8.977 12.155 1.00 93.44 291 GLU A N 1
ATOM 2299 C CA . GLU A 1 291 ? -7.266 -9.027 13.276 1.00 93.44 291 GLU A CA 1
ATOM 2300 C C . GLU A 1 291 ? -6.543 -8.647 14.571 1.00 93.44 291 GLU A C 1
ATOM 2302 O O . GLU A 1 291 ? -5.327 -8.845 14.663 1.00 93.44 291 GLU A O 1
ATOM 2307 N N . LYS A 1 292 ? -7.267 -8.107 15.561 1.00 91.19 292 LYS A N 1
ATOM 2308 C CA . LYS A 1 292 ? -6.683 -7.759 16.867 1.00 91.19 292 LYS A CA 1
ATOM 2309 C C . LYS A 1 292 ? -5.940 -8.962 17.454 1.00 91.19 292 LYS A C 1
ATOM 2311 O O . LYS A 1 292 ? -6.453 -10.083 17.431 1.00 91.19 292 LYS A O 1
ATOM 2316 N N . ALA A 1 293 ? -4.708 -8.734 17.898 1.00 85.12 293 ALA A N 1
ATOM 2317 C CA . ALA A 1 293 ? -3.913 -9.749 18.569 1.00 85.12 293 ALA A CA 1
ATOM 2318 C C . ALA A 1 293 ? -4.512 -10.033 19.958 1.00 85.12 293 ALA A C 1
ATOM 2320 O O . ALA A 1 293 ? -4.974 -9.107 20.626 1.00 85.12 293 ALA A O 1
ATOM 2321 N N . GLU A 1 294 ? -4.544 -11.310 20.345 1.00 67.62 294 GLU A N 1
ATOM 2322 C CA . GLU A 1 294 ? -4.967 -11.757 21.683 1.00 67.62 294 GLU A CA 1
ATOM 2323 C C . GLU A 1 294 ? -3.904 -11.474 22.749 1.00 67.62 294 GLU A C 1
ATOM 2325 O O . GLU A 1 294 ? -2.696 -11.568 22.420 1.00 67.62 294 GLU A O 1
#

pLDDT: mean 72.71, std 18.97, range [33.81, 96.81]

Foldseek 3Di:
DPPVVVVVVVVVVVVVVVLVVVLVVVVVVVVVVVVVVVVPDDDDPPVVVVVVVVVVVVSVVVSVVVVVVCCVPPVVVVVVVVVVVVVVVVVVVVVVVVCVVCVVVCVVVVLQVVLQVVLVVDDPPPPPPPPDDPDPDPQDPQLQKWKAFSNRGFTFGEDEQFDPVDCVRVVVRQQRTKYWHHQAADDQVCQPVDPRRNQFLEIEIEYELADLPDCRPRTDNRCVNVVVDDFQGWMWIRHRNDTWIWTWHDKDKAALPPCVSVPGDRPFRKYKYWYAPPHSDNGIIIIIITGTDD

Solvent-accessible surface area (backbone atoms only — not comparable to full-atom values): 16372 Å² total; per-residue (Å²): 140,73,70,74,60,53,62,56,48,56,58,51,51,58,54,51,51,56,52,49,53,53,51,50,53,51,50,54,48,51,53,49,61,51,56,66,60,54,80,78,64,90,88,59,78,73,66,48,55,59,50,50,52,52,49,49,51,51,49,52,49,50,52,54,52,49,52,51,49,47,38,60,70,59,48,45,58,51,53,50,50,52,50,50,51,55,49,51,52,50,50,51,52,51,52,51,50,51,48,62,70,42,43,66,59,51,51,50,53,50,49,53,51,52,46,46,55,51,49,75,71,44,72,75,72,74,78,72,77,68,78,87,70,91,64,92,66,83,71,53,86,70,42,44,30,26,40,36,26,70,75,68,70,38,76,46,42,44,41,76,62,24,41,86,87,38,67,88,50,33,54,68,36,32,56,74,32,31,26,26,35,50,87,40,14,65,77,68,95,48,73,78,78,48,89,88,47,69,69,22,28,33,23,40,36,38,31,41,21,42,60,73,69,94,43,65,90,75,41,54,42,72,38,43,54,60,82,74,66,52,73,67,43,58,39,38,38,31,47,75,73,42,80,45,54,23,28,28,68,49,75,49,78,45,56,62,82,65,58,77,79,75,53,76,38,67,88,57,52,31,42,36,42,37,23,36,23,61,72,53,46,71,71,21,27,38,35,39,36,20,34,61,56,132

Radius of gyration: 40.24 Å; Cα contacts (8 Å, |Δi|>4): 386; chains: 1; bounding box: 78×31×126 Å